Protein AF-A0A7S1M237-F1 (afdb_monomer_lite)

Radius of gyration: 26.9 Å; chains: 1; bounding box: 66×51×75 Å

pLDDT: mean 72.78, std 20.71, range [28.62, 96.69]

Sequence (233 aa):
VIVLMCGACLLLNYSASELAVRPLERMLTSIKRSAKAIFSSVAALEPEGDEEDFGEDMDGEVALLERVVRKIATLAELSSKKNPFDEAVMTDMKSEELGVLALTAVQTTRRVNQTDNVGADAGDETIRNEVTVTMQWQLEEIGLAYEVVNSWEFNILDLNDKKQEQISAWLLMNNPGSCAYTEHNVDIQKLRAFISLVSKGYLANPYHNFMHAVDVTHTVFRYMTLMQADKIM

Organism: Alexandrium catenella (NCBI:txid2925)

InterPro domains:
  IPR002073 3'5'-cyclic nucleotide phosphodiesterase, catalytic domain [PS51845] (127-233)
  IPR036971 3'5'-cyclic nucleotide phosphodiesterase, catalytic domain superfamily [G3DSA:1.10.1300.10] (127-233)
  IPR060089 Ras guanine nucleotide exchange factor W, alpha-helical domain [PF26726] (1-78)

Structure (mmCIF, N/CA/C/O backbone):
data_AF-A0A7S1M237-F1
#
_entry.id   AF-A0A7S1M237-F1
#
loop_
_atom_site.group_PDB
_atom_site.id
_atom_site.type_symbol
_atom_site.label_atom_id
_atom_site.label_alt_id
_atom_site.label_comp_id
_atom_site.label_asym_id
_atom_site.label_entity_id
_atom_site.label_seq_id
_atom_site.pdbx_PDB_ins_code
_atom_site.Cartn_x
_atom_site.Cartn_y
_atom_site.Cartn_z
_atom_site.occupancy
_atom_site.B_iso_or_equiv
_atom_site.auth_seq_id
_atom_site.auth_comp_id
_atom_site.auth_asym_id
_atom_site.auth_atom_id
_atom_site.pdbx_PDB_model_num
ATOM 1 N N . VAL A 1 1 ? -5.857 12.955 -13.246 1.00 68.19 1 VAL A N 1
ATOM 2 C CA . VAL A 1 1 ? -6.751 11.815 -12.918 1.00 68.19 1 VAL A CA 1
ATOM 3 C C . VAL A 1 1 ? -6.520 11.320 -11.498 1.00 68.19 1 VAL A C 1
ATOM 5 O O . VAL A 1 1 ? -7.473 11.333 -10.738 1.00 68.19 1 VAL A O 1
ATOM 8 N N . ILE A 1 2 ? -5.284 10.992 -11.102 1.00 73.62 2 ILE A N 1
ATOM 9 C CA . ILE A 1 2 ? -4.984 10.456 -9.758 1.00 73.62 2 ILE A CA 1
ATOM 10 C C . ILE A 1 2 ? -5.433 11.396 -8.627 1.00 73.62 2 ILE A C 1
ATOM 12 O O . ILE A 1 2 ? -6.160 10.955 -7.753 1.00 73.62 2 ILE A O 1
ATOM 16 N N . VAL A 1 3 ? -5.141 12.703 -8.696 1.00 76.56 3 VAL A N 1
ATOM 17 C CA . VAL A 1 3 ? -5.638 13.690 -7.705 1.00 76.56 3 VAL A CA 1
ATOM 18 C C . VAL A 1 3 ? -7.167 13.684 -7.587 1.00 76.56 3 VAL A C 1
ATOM 20 O O . VAL A 1 3 ? -7.707 13.767 -6.488 1.00 76.56 3 VAL A O 1
ATOM 23 N N . LEU A 1 4 ? -7.870 13.547 -8.715 1.00 80.31 4 LEU A N 1
ATOM 24 C CA . LEU A 1 4 ? -9.333 13.505 -8.753 1.00 80.31 4 LEU A CA 1
ATOM 25 C C . LEU A 1 4 ? -9.848 12.200 -8.124 1.00 80.31 4 LEU A C 1
ATOM 27 O O . LEU A 1 4 ? -10.789 12.237 -7.340 1.00 80.31 4 LEU A O 1
ATOM 31 N N . MET A 1 5 ? -9.190 11.065 -8.391 1.00 80.12 5 MET A N 1
ATOM 32 C CA . MET A 1 5 ? -9.523 9.783 -7.762 1.00 80.12 5 MET A CA 1
ATOM 33 C C . MET A 1 5 ? -9.223 9.779 -6.261 1.00 80.12 5 MET A C 1
ATOM 35 O O . MET A 1 5 ? -10.089 9.382 -5.493 1.00 80.12 5 MET A O 1
ATOM 39 N N . CYS A 1 6 ? -8.066 10.282 -5.819 1.00 75.88 6 CYS A N 1
ATOM 40 C CA . CYS A 1 6 ? -7.747 10.422 -4.397 1.00 75.88 6 CYS A CA 1
ATOM 41 C C . CYS A 1 6 ? -8.756 11.335 -3.690 1.00 75.88 6 CYS A C 1
ATOM 43 O O . CYS A 1 6 ? -9.283 10.967 -2.645 1.00 75.88 6 CYS A O 1
ATOM 45 N N . GLY A 1 7 ? -9.088 12.484 -4.287 1.00 80.62 7 GLY A N 1
ATOM 46 C CA . GLY A 1 7 ? -10.103 13.393 -3.753 1.00 80.62 7 GLY A CA 1
ATOM 47 C C . GLY A 1 7 ? -11.483 12.740 -3.656 1.00 80.62 7 GLY A C 1
ATOM 48 O O . GLY A 1 7 ? -12.137 12.835 -2.621 1.00 80.62 7 GLY A O 1
ATOM 49 N N . ALA A 1 8 ? -11.906 12.013 -4.693 1.00 84.12 8 ALA A N 1
ATOM 50 C CA . ALA A 1 8 ? -13.160 11.266 -4.675 1.00 84.12 8 ALA A CA 1
ATOM 51 C C . ALA A 1 8 ? -13.158 10.158 -3.608 1.00 84.12 8 ALA A C 1
ATOM 53 O O . ALA A 1 8 ? -14.136 10.026 -2.879 1.00 84.12 8 ALA A O 1
ATOM 54 N N . CYS A 1 9 ? -12.064 9.405 -3.460 1.00 82.44 9 CYS A N 1
ATOM 55 C CA . CYS A 1 9 ? -11.920 8.385 -2.421 1.00 82.44 9 CYS A CA 1
ATOM 56 C C . CYS A 1 9 ? -11.994 8.986 -1.015 1.00 82.44 9 CYS A C 1
ATOM 58 O O . CYS A 1 9 ? -12.682 8.434 -0.161 1.00 82.44 9 CYS A O 1
ATOM 60 N N . LEU A 1 10 ? -11.348 10.130 -0.775 1.00 81.81 10 LEU A N 1
ATOM 61 C CA . LEU A 1 10 ? -11.424 10.828 0.510 1.00 81.81 10 LEU A CA 1
ATOM 62 C C . LEU A 1 10 ? -12.844 11.321 0.798 1.00 81.81 10 LEU A C 1
ATOM 64 O O . LEU A 1 10 ? -13.344 11.116 1.901 1.00 81.81 10 LEU A O 1
ATOM 68 N N . LEU A 1 11 ? -13.524 11.901 -0.195 1.00 84.94 11 LEU A N 1
ATOM 69 C CA . LEU A 1 11 ? -14.913 12.345 -0.059 1.00 84.94 11 LEU A CA 1
ATOM 70 C C . LEU A 1 11 ? -15.870 11.177 0.187 1.00 84.94 11 LEU A C 1
ATOM 72 O O . LEU A 1 11 ? -16.767 11.294 1.020 1.00 84.94 11 LEU A O 1
ATOM 76 N N . LEU A 1 12 ? -15.680 10.049 -0.497 1.00 86.88 12 LEU A N 1
ATOM 77 C CA . LEU A 1 12 ? -16.470 8.837 -0.282 1.00 86.88 12 LEU A CA 1
ATOM 78 C C . LEU A 1 12 ? -16.208 8.239 1.099 1.00 86.88 12 LEU A C 1
ATOM 80 O O . LEU A 1 12 ? -17.160 7.879 1.783 1.00 86.88 12 LEU A O 1
ATOM 84 N N . ASN A 1 13 ? -14.948 8.174 1.532 1.00 84.31 13 ASN A N 1
ATOM 85 C CA . ASN A 1 13 ? -14.587 7.665 2.852 1.00 84.31 13 ASN A CA 1
ATOM 86 C C . ASN A 1 13 ? -15.153 8.553 3.969 1.00 84.31 13 ASN A C 1
ATOM 88 O O . ASN A 1 13 ? -15.726 8.054 4.938 1.00 84.31 13 ASN A O 1
ATOM 92 N N . TYR A 1 14 ? -15.066 9.874 3.797 1.00 86.19 14 TYR A N 1
ATOM 93 C CA . TYR A 1 14 ? -15.686 10.851 4.688 1.00 86.19 14 TYR A CA 1
ATOM 94 C C . TYR A 1 14 ? -17.209 10.680 4.727 1.00 86.19 14 TYR A C 1
ATOM 96 O O . TYR A 1 14 ? -17.792 10.546 5.801 1.00 86.19 14 TYR A O 1
ATOM 104 N N . SER A 1 15 ? -17.848 10.582 3.557 1.00 89.12 15 SER A N 1
ATOM 105 C CA . SER A 1 15 ? -19.297 10.392 3.443 1.00 89.12 15 SER A CA 1
ATOM 106 C C . SER A 1 15 ? -19.752 9.078 4.076 1.00 89.12 15 SER A C 1
ATOM 108 O O . SER A 1 15 ? -20.739 9.067 4.800 1.00 89.12 15 SER A O 1
ATOM 110 N N . ALA A 1 16 ? -19.036 7.973 3.861 1.00 86.38 16 ALA A N 1
ATOM 111 C CA . ALA A 1 16 ? -19.345 6.683 4.474 1.00 86.38 16 ALA A CA 1
ATOM 112 C C . ALA A 1 16 ? -19.185 6.731 6.002 1.00 86.38 16 ALA A C 1
ATOM 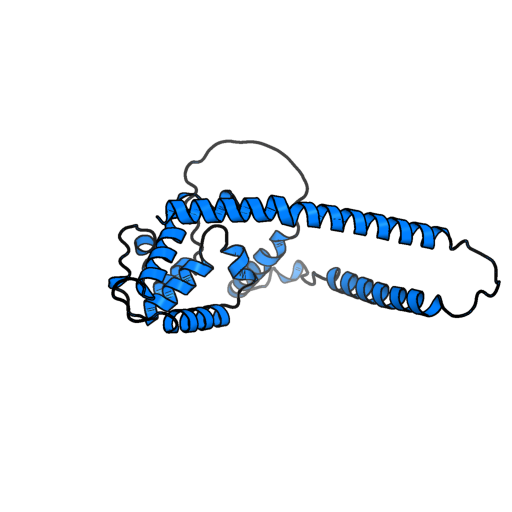114 O O . ALA A 1 16 ? -20.053 6.257 6.736 1.00 86.38 16 ALA A O 1
ATOM 115 N N . SER A 1 17 ? -18.115 7.359 6.489 1.00 85.56 17 SER A N 1
ATOM 116 C CA . SER A 1 17 ? -17.877 7.530 7.925 1.00 85.56 17 SER A CA 1
ATOM 117 C C . SER A 1 17 ? -18.965 8.387 8.581 1.00 85.56 17 SER A C 1
ATOM 119 O O . SER A 1 17 ? -19.483 8.051 9.647 1.00 85.56 17 SER A O 1
ATOM 121 N N . GLU A 1 18 ? -19.374 9.477 7.934 1.00 87.69 18 GLU A N 1
ATOM 122 C CA . GLU A 1 18 ? -20.367 10.391 8.492 1.00 87.69 18 GLU A CA 1
ATOM 123 C C . GLU A 1 18 ? -21.810 9.884 8.351 1.00 87.69 18 GLU A C 1
ATOM 125 O O . GLU A 1 18 ? -22.593 10.021 9.291 1.00 87.69 18 GLU A O 1
ATOM 130 N N . LEU A 1 19 ? -22.163 9.264 7.222 1.00 85.06 19 LEU A N 1
ATOM 131 C CA . LEU A 1 19 ? -23.527 8.796 6.950 1.00 85.06 19 LEU A CA 1
ATOM 132 C C . LEU A 1 19 ? -23.817 7.407 7.516 1.00 85.06 19 LEU A C 1
ATOM 134 O O . LEU A 1 19 ? -24.955 7.152 7.898 1.00 85.06 19 LEU A O 1
ATOM 138 N N . ALA A 1 20 ? -22.835 6.503 7.556 1.00 83.69 20 ALA A N 1
ATOM 139 C CA . ALA A 1 20 ? -23.060 5.128 8.002 1.00 83.69 20 ALA A CA 1
ATOM 140 C C . ALA A 1 20 ? -22.494 4.875 9.402 1.00 83.69 20 ALA A C 1
ATOM 142 O O . ALA A 1 20 ? -23.213 4.385 10.275 1.00 83.69 20 ALA A O 1
ATOM 143 N N . VAL A 1 21 ? -21.229 5.233 9.645 1.00 86.12 21 VAL A N 1
ATOM 144 C CA . VAL A 1 21 ? -20.541 4.850 10.890 1.00 86.12 21 VAL A CA 1
ATOM 145 C C . VAL A 1 21 ? -21.067 5.644 12.086 1.00 86.12 21 VAL A C 1
ATOM 147 O O . VAL A 1 21 ? -21.497 5.044 13.070 1.00 86.12 21 VAL A O 1
ATOM 150 N N . ARG A 1 22 ? -21.147 6.978 11.996 1.00 85.00 22 ARG A N 1
ATOM 151 C CA . ARG A 1 22 ? -21.636 7.813 13.112 1.00 85.00 22 ARG A CA 1
ATOM 152 C C . ARG A 1 22 ? -23.061 7.464 13.575 1.00 85.00 22 ARG A C 1
ATOM 154 O O . ARG A 1 22 ? -23.285 7.401 14.787 1.00 85.00 22 ARG A O 1
ATOM 161 N N . PRO A 1 23 ? -24.053 7.242 12.690 1.00 87.06 23 PRO A N 1
ATOM 162 C CA . PRO A 1 23 ? -25.383 6.824 13.132 1.00 87.06 23 PRO A CA 1
ATOM 163 C C . PRO A 1 23 ? -25.390 5.442 13.790 1.00 87.06 23 PRO A C 1
ATOM 165 O O . PRO A 1 23 ? -26.071 5.265 14.801 1.00 87.06 23 PRO A O 1
ATOM 168 N N . LEU A 1 24 ? -24.598 4.491 13.279 1.00 83.50 24 LEU A N 1
ATOM 169 C CA . LEU A 1 24 ? -24.447 3.170 13.893 1.00 83.50 24 LEU A CA 1
ATOM 170 C C . LEU A 1 24 ? -23.828 3.261 15.289 1.00 83.50 24 LEU A C 1
ATOM 172 O O . LEU A 1 24 ? -24.346 2.643 16.217 1.00 83.50 24 LEU A O 1
ATOM 176 N N . GLU A 1 25 ? -22.792 4.078 15.475 1.00 88.69 25 GLU A N 1
ATOM 177 C CA . GLU A 1 25 ? -22.185 4.330 16.788 1.00 88.69 25 GLU A CA 1
ATOM 178 C C . GLU A 1 25 ? -23.188 4.937 17.774 1.00 88.69 25 GLU A C 1
ATOM 180 O O . GLU A 1 25 ? -23.275 4.503 18.927 1.00 88.69 25 GLU A O 1
ATOM 185 N N . ARG A 1 26 ? -23.995 5.909 17.328 1.00 88.38 26 ARG A N 1
ATOM 186 C CA . ARG A 1 26 ? -25.054 6.513 18.153 1.00 88.38 26 ARG A CA 1
ATOM 187 C C . ARG A 1 26 ? -26.112 5.485 18.547 1.00 88.38 26 ARG A C 1
ATOM 189 O O . ARG A 1 26 ? -26.519 5.452 19.709 1.00 88.38 26 ARG A O 1
ATOM 196 N N . MET A 1 27 ? -26.524 4.626 17.616 1.00 88.38 27 MET A N 1
ATOM 197 C CA . MET A 1 27 ? -27.513 3.579 17.876 1.00 88.38 27 MET A CA 1
ATOM 198 C C . MET A 1 27 ? -26.968 2.519 18.841 1.00 88.38 27 MET A C 1
ATOM 200 O O . MET A 1 27 ? -27.623 2.203 19.831 1.00 88.38 27 MET A O 1
ATOM 204 N N . LEU A 1 28 ? -25.739 2.041 18.629 1.00 86.50 28 LEU A N 1
ATOM 205 C CA . LEU A 1 28 ? -25.048 1.117 19.535 1.00 86.50 28 LEU A CA 1
ATOM 206 C C . LEU A 1 28 ? -24.873 1.708 20.935 1.00 86.50 28 LEU A C 1
ATOM 208 O O . LEU A 1 28 ? -25.087 1.019 21.930 1.00 86.50 28 LEU A O 1
ATOM 212 N N . THR A 1 29 ? -24.541 2.995 21.028 1.00 91.38 29 THR A N 1
ATOM 213 C CA . THR A 1 29 ? -24.426 3.693 22.314 1.00 91.38 29 THR A CA 1
ATOM 214 C C . THR A 1 29 ? -25.779 3.779 23.024 1.00 91.38 29 THR A C 1
ATOM 216 O O . THR A 1 29 ? -25.848 3.565 24.235 1.00 91.38 29 THR A O 1
ATOM 219 N N . SER A 1 30 ? -26.864 4.037 22.287 1.00 88.06 30 SER A N 1
ATOM 220 C CA . SER A 1 30 ? -28.229 4.031 22.827 1.00 88.06 30 SER A CA 1
ATOM 221 C C . SER A 1 30 ? -28.627 2.644 23.336 1.00 88.06 30 SER A C 1
ATOM 223 O O . SER A 1 30 ? -29.053 2.524 24.483 1.00 88.06 30 SER A O 1
ATOM 225 N N . ILE A 1 31 ? -28.377 1.589 22.554 1.00 89.56 31 ILE A N 1
ATOM 226 C CA . ILE A 1 31 ? -28.632 0.197 22.954 1.00 89.56 31 ILE A CA 1
ATOM 227 C C . ILE A 1 31 ? -27.825 -0.160 24.206 1.00 89.56 31 ILE A C 1
ATOM 229 O O . ILE A 1 31 ? -28.384 -0.697 25.158 1.00 89.56 31 ILE A O 1
ATOM 233 N N . LYS A 1 32 ? -26.535 0.199 24.263 1.00 85.00 32 LYS A N 1
ATOM 234 C CA . LYS A 1 32 ? -25.684 -0.026 25.442 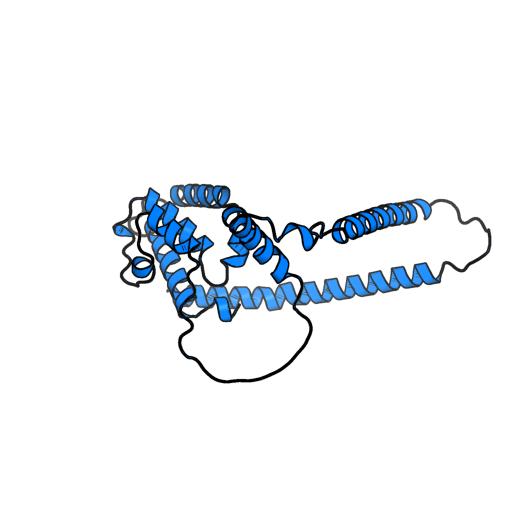1.00 85.00 32 LYS A CA 1
ATOM 235 C C . LYS A 1 32 ? -26.227 0.689 26.682 1.00 85.00 32 LYS A C 1
ATOM 237 O O . LYS A 1 32 ? -26.142 0.150 27.784 1.00 85.00 32 LYS A O 1
ATOM 242 N N . ARG A 1 33 ? -26.796 1.888 26.520 1.00 88.19 33 ARG A N 1
ATOM 243 C CA . ARG A 1 33 ? -27.416 2.651 27.612 1.00 88.19 33 ARG A CA 1
ATOM 244 C C . ARG A 1 33 ? -28.711 2.001 28.096 1.00 88.19 33 ARG A C 1
ATOM 246 O O . ARG A 1 33 ? -28.877 1.862 29.303 1.00 88.19 33 ARG A O 1
ATOM 253 N N . SER A 1 34 ? -29.574 1.566 27.179 1.00 84.19 34 SER A N 1
ATOM 254 C CA . SER A 1 34 ? -30.808 0.845 27.506 1.00 84.19 34 SER A CA 1
ATOM 255 C C . SER A 1 34 ? -30.513 -0.490 28.183 1.00 84.19 34 SER A C 1
ATOM 257 O O . SER A 1 34 ? -31.086 -0.774 29.226 1.00 84.19 34 SER A O 1
ATOM 259 N N . ALA A 1 35 ? -29.548 -1.259 27.672 1.00 81.12 35 ALA A N 1
ATOM 260 C CA . ALA A 1 35 ? -29.094 -2.495 28.304 1.00 81.12 35 ALA A CA 1
ATOM 261 C C . ALA A 1 35 ? -28.571 -2.231 29.724 1.00 81.12 35 ALA A C 1
ATOM 263 O O . ALA A 1 35 ? -28.985 -2.903 30.661 1.00 81.12 35 ALA A O 1
ATOM 264 N N . LYS A 1 36 ? -27.731 -1.202 29.919 1.00 84.50 36 LYS A N 1
ATOM 265 C CA . LYS A 1 36 ? -27.235 -0.825 31.254 1.00 84.50 36 LYS A CA 1
ATOM 266 C C . LYS A 1 36 ? -28.365 -0.435 32.213 1.00 84.50 36 LYS A C 1
ATOM 268 O O . LYS A 1 36 ? -28.278 -0.770 33.388 1.00 84.50 36 LYS A O 1
ATOM 273 N N . ALA A 1 37 ? -29.398 0.254 31.731 1.00 81.19 37 ALA A N 1
ATOM 274 C CA . ALA A 1 37 ? -30.562 0.615 32.538 1.00 81.19 37 ALA A CA 1
ATOM 275 C C . ALA A 1 37 ? -31.407 -0.612 32.913 1.00 81.19 37 ALA A C 1
ATOM 277 O O . ALA A 1 37 ? -31.816 -0.726 34.062 1.00 81.19 37 ALA A O 1
ATOM 278 N N . ILE A 1 38 ? -31.603 -1.556 31.984 1.00 82.44 38 ILE A N 1
ATOM 279 C CA . ILE A 1 38 ? -32.289 -2.825 32.261 1.00 82.44 38 ILE A CA 1
ATOM 280 C C . ILE A 1 38 ? -31.505 -3.615 33.311 1.00 82.44 38 ILE A C 1
ATOM 282 O O . ILE A 1 38 ? -32.065 -3.955 34.348 1.00 82.44 38 ILE A O 1
ATOM 286 N N . PHE A 1 39 ? -30.196 -3.807 33.117 1.00 81.12 39 PHE A N 1
ATOM 287 C CA . PHE A 1 39 ? -29.351 -4.500 34.093 1.00 81.12 39 PHE A CA 1
ATOM 288 C C . PHE A 1 39 ? -29.329 -3.805 35.459 1.00 81.12 39 PHE A C 1
ATOM 290 O O . PHE A 1 39 ? -29.356 -4.490 36.474 1.00 81.12 39 PHE A O 1
ATOM 297 N N . SER A 1 40 ? -29.330 -2.466 35.518 1.00 78.75 40 SER A N 1
ATOM 298 C CA . SER A 1 40 ? -29.412 -1.769 36.808 1.00 78.75 40 SER A CA 1
ATOM 299 C C . SER A 1 40 ? -30.796 -1.871 37.446 1.00 78.75 40 SER A C 1
ATOM 301 O O . SER A 1 40 ? -30.887 -1.865 38.666 1.00 78.75 40 SER A O 1
ATOM 303 N N . SER A 1 41 ? -31.869 -1.936 36.652 1.00 77.19 41 SER A N 1
ATOM 304 C CA . SER A 1 41 ? -33.231 -2.109 37.167 1.00 77.19 41 SER A CA 1
ATOM 305 C C . SER A 1 41 ? -33.476 -3.524 37.687 1.00 77.19 41 SER A C 1
ATOM 307 O O . SER A 1 41 ? -34.085 -3.668 38.737 1.00 77.19 41 SER A O 1
ATOM 309 N N . VAL A 1 42 ? -32.934 -4.545 37.015 1.00 73.44 42 VAL A N 1
ATOM 310 C CA . VAL A 1 42 ? -32.974 -5.942 37.471 1.00 73.44 42 VAL A CA 1
ATOM 311 C C . VAL A 1 42 ? -32.139 -6.107 38.741 1.00 73.44 42 VAL A C 1
ATOM 313 O O . VAL A 1 42 ? -32.632 -6.660 39.711 1.00 73.44 42 VAL A O 1
ATOM 316 N N . ALA A 1 43 ? -30.939 -5.520 38.800 1.00 71.38 43 ALA A N 1
ATOM 317 C CA . ALA A 1 43 ? -30.116 -5.535 40.014 1.00 71.38 43 ALA A CA 1
ATOM 318 C C . ALA A 1 43 ? -30.742 -4.771 41.200 1.00 71.38 43 ALA A C 1
ATOM 320 O O . ALA A 1 43 ? -30.430 -5.059 42.346 1.00 71.38 43 ALA A O 1
ATOM 321 N N . ALA A 1 44 ? -31.607 -3.783 40.943 1.00 67.88 44 ALA A N 1
ATOM 322 C CA . ALA A 1 44 ? -32.351 -3.071 41.988 1.00 67.88 44 ALA A CA 1
ATOM 323 C C . ALA A 1 44 ? -33.648 -3.790 42.410 1.00 67.88 44 ALA A C 1
ATOM 325 O O . ALA A 1 44 ? -34.230 -3.440 43.434 1.00 67.88 44 ALA A O 1
ATOM 326 N N . LEU A 1 45 ? -34.107 -4.759 41.610 1.00 62.59 45 LEU A N 1
ATOM 327 C CA . LEU A 1 45 ? -35.261 -5.621 41.877 1.00 62.59 45 LEU A CA 1
ATOM 328 C C . LEU A 1 45 ? -34.879 -6.919 42.600 1.00 62.59 45 LEU A C 1
ATOM 330 O O . LEU A 1 45 ? -35.769 -7.716 42.878 1.00 62.59 45 LEU A O 1
ATOM 334 N N . GLU A 1 46 ? -33.604 -7.111 42.941 1.00 55.34 46 GLU A N 1
ATOM 335 C CA . GLU A 1 46 ? -33.162 -8.082 43.945 1.00 55.34 46 GLU A CA 1
ATOM 336 C C . GLU A 1 46 ? -33.064 -7.379 45.316 1.00 55.34 46 GLU A C 1
ATOM 338 O O . GLU A 1 46 ? -31.996 -6.878 45.678 1.00 55.34 46 GLU A O 1
ATOM 343 N N . PRO A 1 47 ? -34.158 -7.257 46.093 1.00 52.66 47 PRO A N 1
ATOM 344 C CA . PRO A 1 47 ? -34.056 -6.900 47.494 1.00 52.66 47 PRO A CA 1
ATOM 345 C C . PRO A 1 47 ? -33.570 -8.109 48.303 1.00 52.66 47 PRO A C 1
ATOM 347 O O . PRO A 1 47 ? -33.946 -9.254 48.056 1.00 52.66 47 PRO A O 1
ATOM 350 N N . GLU A 1 48 ? -32.749 -7.830 49.310 1.00 49.94 48 GLU A N 1
ATOM 351 C CA . GLU A 1 48 ? -32.465 -8.755 50.401 1.00 49.94 48 GLU A CA 1
ATOM 352 C C . GLU A 1 48 ? -33.784 -9.194 51.075 1.00 49.94 48 GLU A C 1
ATOM 354 O O . GLU A 1 48 ? -34.463 -8.371 51.687 1.00 49.94 48 GLU A O 1
ATOM 359 N N . GLY A 1 49 ? -34.108 -10.491 50.980 1.00 44.44 49 GLY A N 1
ATOM 360 C CA . GLY A 1 49 ? -35.063 -11.203 51.843 1.00 44.44 49 GLY A CA 1
ATOM 361 C C . GLY A 1 49 ? -36.510 -11.301 51.342 1.00 44.44 49 GLY A C 1
ATOM 362 O O . GLY A 1 49 ? -37.301 -10.392 51.556 1.00 44.44 49 GLY A O 1
ATOM 363 N N . ASP A 1 50 ? -36.875 -12.420 50.711 1.00 35.12 50 ASP A N 1
ATOM 364 C CA . ASP A 1 50 ? -37.685 -13.481 51.340 1.00 35.12 50 ASP A CA 1
ATOM 365 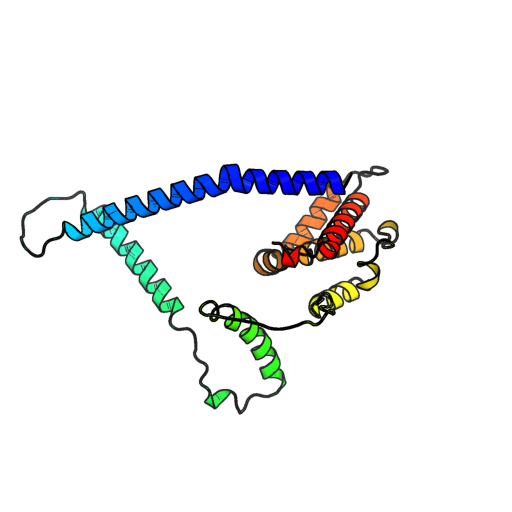C C . ASP A 1 50 ? -37.944 -14.627 50.342 1.00 35.12 50 ASP A C 1
ATOM 367 O O . ASP A 1 50 ? -38.136 -14.423 49.143 1.00 35.12 50 ASP A O 1
ATOM 371 N N . GLU A 1 51 ? -37.879 -15.853 50.858 1.00 45.47 51 GLU A N 1
ATOM 372 C CA . GLU A 1 51 ? -38.109 -17.114 50.153 1.00 45.47 51 GLU A CA 1
ATOM 373 C C . GLU A 1 51 ? -39.568 -17.234 49.673 1.00 45.47 51 GLU A C 1
ATOM 375 O O . GLU A 1 51 ? -40.402 -17.730 50.418 1.00 45.47 51 GLU A O 1
ATOM 380 N N . GLU A 1 52 ? -39.889 -16.874 48.426 1.00 35.56 52 GLU A N 1
ATOM 381 C CA . GLU A 1 52 ? -41.062 -17.438 47.734 1.00 35.56 52 GLU A CA 1
ATOM 382 C C . GLU A 1 52 ? -40.760 -17.737 46.255 1.00 35.56 52 GLU A C 1
ATOM 384 O O . GLU A 1 52 ? -40.726 -16.865 45.390 1.00 35.56 52 GLU A O 1
ATOM 389 N N . ASP A 1 53 ? -40.504 -19.027 46.026 1.00 42.62 53 ASP A N 1
ATOM 390 C CA . ASP A 1 53 ? -40.843 -19.852 44.861 1.00 42.62 53 ASP A CA 1
ATOM 391 C C . ASP A 1 53 ? -41.462 -19.122 43.646 1.00 42.62 53 ASP A C 1
ATOM 393 O O . ASP A 1 53 ? -42.681 -19.037 43.487 1.00 42.62 53 ASP A O 1
ATOM 397 N N . PHE A 1 54 ? -40.601 -18.655 42.735 1.00 33.69 54 PHE A N 1
ATOM 398 C CA . PHE A 1 54 ? -40.952 -18.407 41.334 1.00 33.69 54 PHE A CA 1
ATOM 399 C C . PHE A 1 54 ? -40.083 -19.294 40.437 1.00 33.69 54 PHE A C 1
ATOM 401 O O . PHE A 1 54 ? -38.954 -18.956 40.084 1.00 33.69 54 PHE A O 1
ATOM 408 N N . GLY A 1 55 ? -40.635 -20.463 40.107 1.00 36.84 55 GLY A N 1
ATOM 409 C CA . GLY A 1 55 ? -39.984 -21.532 39.360 1.00 36.84 55 GLY A CA 1
ATOM 410 C C . GLY A 1 55 ? -39.601 -21.220 37.903 1.00 36.84 55 GLY A C 1
ATOM 411 O O . GLY A 1 55 ? -40.394 -20.728 37.101 1.00 36.84 55 GLY A O 1
ATOM 412 N N . GLU A 1 56 ? -38.368 -21.629 37.598 1.00 45.28 56 GLU A N 1
ATOM 413 C CA . GLU A 1 56 ? -37.949 -22.523 36.499 1.00 45.28 56 GLU A CA 1
ATOM 414 C C . GLU A 1 56 ? -37.613 -22.008 35.085 1.00 45.28 56 GLU A C 1
ATOM 416 O O . GLU A 1 56 ? -37.036 -22.793 34.336 1.00 45.28 56 GLU A O 1
ATOM 421 N N . ASP A 1 57 ? -37.776 -20.728 34.723 1.00 47.12 57 ASP A N 1
ATOM 422 C CA . ASP A 1 57 ? -37.268 -20.224 33.413 1.00 47.12 57 ASP A CA 1
ATOM 423 C C . ASP A 1 57 ? -36.219 -19.089 33.496 1.00 47.12 57 ASP A C 1
ATOM 425 O O . ASP A 1 57 ? -35.511 -18.823 32.523 1.00 47.12 57 ASP A O 1
ATOM 429 N N . MET A 1 58 ? -36.039 -18.445 34.657 1.00 49.12 58 MET A N 1
ATOM 430 C CA . MET A 1 58 ? -35.056 -17.354 34.844 1.00 49.12 58 MET A CA 1
ATOM 431 C C . MET A 1 58 ? -33.648 -17.845 35.216 1.00 49.12 58 MET A C 1
ATOM 433 O O . MET A 1 58 ? -32.656 -17.172 34.923 1.00 49.12 58 MET A O 1
ATOM 437 N N . ASP A 1 59 ? -33.529 -19.049 35.780 1.00 50.66 59 ASP A N 1
ATOM 438 C CA . ASP A 1 59 ? -32.243 -19.600 36.229 1.00 50.66 59 ASP A CA 1
ATOM 439 C C . ASP A 1 59 ? -31.282 -19.889 35.067 1.00 50.66 59 ASP A C 1
ATOM 441 O O . ASP A 1 59 ? -30.061 -19.849 35.230 1.00 50.66 59 ASP A O 1
ATOM 445 N N . GLY A 1 60 ? -31.810 -20.122 33.860 1.00 54.38 60 GLY A N 1
ATOM 446 C CA . GLY A 1 60 ? -31.004 -20.368 32.664 1.00 54.38 60 GLY A CA 1
ATOM 447 C C . GLY A 1 60 ? -30.243 -19.132 32.180 1.00 54.38 60 GLY A C 1
ATOM 448 O O . GLY A 1 60 ? -29.061 -19.231 31.840 1.00 54.38 60 GLY A O 1
ATOM 449 N N . GLU A 1 61 ? -30.892 -17.965 32.164 1.00 57.59 61 GLU A N 1
ATOM 450 C CA . GLU A 1 61 ? -30.294 -16.709 31.691 1.00 57.59 61 GLU A CA 1
ATOM 451 C C . GLU A 1 61 ? -29.385 -16.083 32.758 1.00 57.59 61 GLU A C 1
ATOM 453 O O . GLU A 1 61 ? -28.283 -15.625 32.439 1.00 57.59 61 GLU A O 1
ATOM 458 N N . VAL A 1 62 ? -29.771 -16.176 34.035 1.00 64.56 62 VAL A N 1
ATOM 459 C CA . VAL A 1 62 ? -28.947 -15.731 35.170 1.00 64.56 62 VAL A CA 1
ATOM 460 C C . VAL A 1 62 ? -27.676 -16.581 35.296 1.00 64.56 62 VAL A C 1
ATOM 462 O O . VAL A 1 62 ? -26.578 -16.028 35.405 1.00 64.56 62 VAL A O 1
ATOM 465 N N . ALA A 1 63 ? -27.760 -17.908 35.139 1.00 62.62 63 ALA A N 1
ATOM 466 C CA . ALA A 1 63 ? -26.575 -18.773 35.108 1.00 62.62 63 ALA A CA 1
ATOM 467 C C . ALA A 1 63 ? -25.663 -18.496 33.896 1.00 62.62 63 ALA A C 1
ATOM 469 O O . ALA A 1 63 ? -24.436 -18.673 33.958 1.00 62.62 63 ALA A O 1
ATOM 470 N N . LEU A 1 64 ? -26.238 -18.053 32.773 1.00 60.22 64 LEU A N 1
ATOM 471 C CA . LEU A 1 64 ? -25.471 -17.666 31.591 1.00 60.22 64 LEU A CA 1
ATOM 472 C C . LEU A 1 64 ? -24.717 -16.352 31.830 1.00 60.22 64 LEU A C 1
ATOM 474 O O . LEU A 1 64 ? -23.530 -16.255 31.499 1.00 60.22 64 LEU A O 1
ATOM 478 N N . LEU A 1 65 ? -25.371 -15.378 32.466 1.00 60.19 65 LEU A N 1
ATOM 479 C CA . LEU A 1 65 ? -24.769 -14.112 32.881 1.00 60.19 65 LEU A CA 1
ATOM 480 C C . LEU A 1 65 ? -23.643 -14.337 33.895 1.00 60.19 65 LEU A C 1
ATOM 482 O O . LEU A 1 65 ? -22.554 -13.785 33.731 1.00 60.19 65 LEU A O 1
ATOM 486 N N . GLU A 1 66 ? -23.831 -15.231 34.863 1.00 73.88 66 GLU A N 1
ATOM 487 C CA . GLU A 1 66 ? -22.804 -15.567 35.850 1.00 73.88 66 GLU A CA 1
ATOM 488 C C . GLU A 1 66 ? -21.545 -16.176 35.195 1.00 73.88 66 GLU A C 1
ATOM 490 O O . GLU A 1 66 ? -20.406 -15.811 35.518 1.00 73.88 66 GLU A O 1
ATOM 495 N N . ARG A 1 67 ? -21.722 -17.049 34.192 1.00 65.69 67 ARG A N 1
ATOM 496 C CA . ARG A 1 67 ? -20.607 -17.610 33.405 1.00 65.69 67 ARG A CA 1
ATOM 497 C C . ARG A 1 67 ? -19.860 -16.556 32.596 1.00 65.69 67 ARG A C 1
ATOM 499 O O . ARG A 1 67 ? -18.637 -16.653 32.461 1.00 65.69 67 ARG A O 1
ATOM 506 N N . VAL A 1 68 ? -20.565 -15.575 32.040 1.00 64.44 68 VAL A N 1
ATOM 507 C CA . VAL A 1 68 ? -19.945 -14.483 31.275 1.00 64.44 68 VAL A CA 1
ATOM 508 C C . VAL A 1 68 ? -19.172 -13.545 32.207 1.00 64.44 68 VAL A C 1
ATOM 510 O O . VAL A 1 68 ? -18.035 -13.185 31.896 1.00 64.44 68 VAL A O 1
ATOM 513 N N . VAL A 1 69 ? -19.713 -13.229 33.385 1.00 68.44 69 VAL A N 1
ATOM 514 C CA . VAL A 1 69 ? -19.061 -12.368 34.385 1.00 68.44 69 VAL A CA 1
ATOM 515 C C . VAL A 1 69 ? -17.785 -13.005 34.935 1.00 68.44 69 VAL A C 1
ATOM 517 O O . VAL A 1 69 ? -16.750 -12.336 34.982 1.00 68.44 69 VAL A O 1
ATOM 520 N N . ARG A 1 70 ? -17.789 -14.311 35.246 1.00 67.00 70 ARG A N 1
ATOM 521 C CA . ARG A 1 70 ? -16.559 -15.018 35.656 1.00 67.00 70 ARG A CA 1
ATOM 522 C C . ARG A 1 70 ? -15.473 -14.945 34.587 1.00 67.00 70 ARG A C 1
ATOM 524 O O . ARG A 1 70 ? -14.314 -14.710 34.918 1.00 67.00 70 ARG A O 1
ATOM 531 N N . LYS A 1 71 ? -15.832 -15.081 33.305 1.00 70.38 71 LYS A N 1
ATOM 532 C CA . LYS A 1 71 ? -14.861 -14.973 32.203 1.00 70.38 71 LYS A CA 1
ATOM 533 C C . LYS A 1 71 ? -14.260 -13.569 32.093 1.00 70.38 71 LYS A C 1
ATOM 535 O O . LYS A 1 71 ? -13.056 -13.441 31.873 1.00 70.38 71 LYS A O 1
ATOM 540 N N . ILE A 1 72 ? -15.060 -12.524 32.301 1.00 61.28 72 ILE A N 1
ATOM 541 C CA . ILE A 1 72 ? -14.576 -11.136 32.293 1.00 61.28 72 ILE A CA 1
ATOM 542 C C . ILE A 1 72 ? -13.661 -10.866 33.496 1.00 61.28 72 ILE A C 1
ATOM 544 O O . ILE A 1 72 ? -12.597 -10.277 33.316 1.00 61.28 72 ILE A O 1
ATOM 548 N N . ALA A 1 73 ? -14.009 -11.351 34.690 1.00 64.06 73 ALA A N 1
ATOM 549 C CA . ALA A 1 73 ? -13.168 -11.220 35.881 1.00 64.06 73 ALA A CA 1
ATOM 550 C C . ALA A 1 73 ? -11.808 -11.917 35.704 1.00 64.06 73 ALA A C 1
ATOM 552 O O . ALA A 1 73 ? -10.771 -11.325 36.000 1.00 64.06 73 ALA A O 1
ATOM 553 N N . THR A 1 74 ? -11.787 -13.121 35.117 1.00 67.31 74 THR A N 1
ATOM 554 C CA . THR A 1 74 ? -10.525 -13.817 34.813 1.00 67.31 74 THR A CA 1
ATOM 555 C C . THR A 1 74 ? -9.674 -13.080 33.776 1.00 67.31 74 THR A C 1
ATOM 557 O O . THR A 1 74 ? -8.453 -13.044 33.904 1.00 67.31 74 THR A O 1
ATOM 560 N N . LEU A 1 75 ? -10.293 -12.439 32.776 1.00 56.47 75 LEU A N 1
ATOM 561 C CA . LEU A 1 75 ? -9.579 -11.612 31.797 1.00 56.47 75 LEU A CA 1
ATOM 562 C C . LEU A 1 75 ? -9.025 -10.327 32.425 1.00 56.47 75 LEU A C 1
ATOM 564 O O . LEU A 1 75 ? -7.924 -9.903 32.076 1.00 56.47 75 LEU A O 1
ATOM 568 N N . ALA A 1 76 ? -9.753 -9.728 33.369 1.00 56.44 76 ALA A N 1
ATOM 569 C CA . ALA A 1 76 ? -9.305 -8.551 34.104 1.00 56.44 76 ALA A CA 1
ATOM 570 C C . ALA A 1 76 ? -8.129 -8.871 35.043 1.00 56.44 76 ALA A C 1
ATOM 572 O O . ALA A 1 76 ? -7.165 -8.111 35.085 1.00 56.44 76 ALA A O 1
ATOM 573 N N . GLU A 1 77 ? -8.156 -10.015 35.732 1.00 66.31 77 GLU A N 1
ATOM 574 C CA . GLU A 1 77 ? -7.055 -10.450 36.602 1.00 66.31 77 GLU A CA 1
ATOM 575 C C . GLU A 1 77 ? -5.798 -10.841 35.802 1.00 66.31 77 GLU A C 1
ATOM 577 O O . GLU A 1 77 ? -4.674 -10.506 36.180 1.00 66.31 77 GLU A O 1
ATOM 582 N N . LEU A 1 78 ? -5.974 -11.477 34.638 1.00 55.38 78 LEU A N 1
ATOM 583 C CA . LEU A 1 78 ? -4.879 -11.721 33.691 1.00 55.38 78 LEU A CA 1
ATOM 584 C C . LEU A 1 78 ? -4.303 -10.416 33.124 1.00 55.38 78 LEU A C 1
ATOM 586 O O . LEU A 1 78 ? -3.111 -10.347 32.829 1.00 55.38 78 LEU A O 1
ATOM 590 N N . SER A 1 79 ? -5.125 -9.372 32.998 1.00 54.72 79 SER A N 1
ATOM 591 C CA . SER A 1 79 ? -4.683 -8.051 32.550 1.00 54.72 79 SER A CA 1
ATOM 592 C C . SER A 1 79 ? -4.000 -7.229 33.650 1.00 54.72 79 SER A C 1
ATOM 594 O O . SER A 1 79 ? -3.231 -6.331 33.308 1.00 54.72 79 SER A O 1
ATOM 596 N N . SER A 1 80 ? -4.258 -7.492 34.937 1.00 56.59 80 SER A N 1
ATOM 597 C CA . SER A 1 80 ? -3.704 -6.711 36.057 1.00 56.59 80 SER A CA 1
ATOM 598 C C . SER A 1 80 ? -2.364 -7.236 36.582 1.00 56.59 80 SER A C 1
ATOM 600 O O . SER A 1 80 ? -1.611 -6.481 37.190 1.00 56.59 80 SER A O 1
ATOM 602 N N . LYS A 1 81 ? -1.997 -8.492 36.296 1.00 50.28 81 LYS A N 1
ATOM 603 C CA . LYS A 1 81 ? -0.726 -9.108 36.735 1.00 50.28 81 LYS A CA 1
ATOM 604 C C . LYS A 1 81 ? 0.504 -8.780 35.867 1.00 50.28 81 LYS A C 1
ATOM 606 O O . LYS A 1 81 ? 1.475 -9.535 35.871 1.00 50.28 81 LYS A O 1
ATOM 611 N N . LYS A 1 82 ? 0.524 -7.661 35.134 1.00 45.31 82 LYS A N 1
ATOM 612 C CA . LYS A 1 82 ? 1.656 -7.307 34.256 1.00 45.31 82 LYS A CA 1
ATOM 613 C C . LYS A 1 82 ? 2.567 -6.235 34.872 1.00 45.31 82 LYS A C 1
ATOM 615 O O . LYS A 1 82 ? 2.386 -5.054 34.609 1.00 45.31 82 LYS A O 1
ATOM 620 N N . ASN A 1 83 ? 3.536 -6.683 35.679 1.00 44.12 83 ASN A N 1
ATOM 621 C CA . ASN A 1 83 ? 4.951 -6.267 35.611 1.00 44.12 83 ASN A CA 1
ATOM 622 C C . ASN A 1 83 ? 5.808 -7.051 36.631 1.00 44.12 83 ASN A C 1
ATOM 624 O O . ASN A 1 83 ? 5.836 -6.693 37.804 1.00 44.12 83 ASN A O 1
ATOM 628 N N . PRO A 1 84 ? 6.522 -8.110 36.202 1.00 46.59 84 PRO A N 1
ATOM 629 C CA . PRO A 1 84 ? 7.470 -8.849 37.030 1.00 46.59 84 PRO A CA 1
ATOM 630 C C . PRO A 1 84 ? 8.920 -8.414 36.747 1.00 46.59 84 PRO A C 1
ATOM 632 O O . PRO A 1 84 ? 9.777 -9.259 36.504 1.00 46.59 84 PRO A O 1
ATOM 635 N N . PHE A 1 85 ? 9.201 -7.109 36.730 1.00 46.56 85 PHE A N 1
ATOM 636 C CA . PHE A 1 85 ? 10.570 -6.610 36.578 1.00 46.56 85 PHE A CA 1
ATOM 637 C C . PHE A 1 85 ? 10.903 -5.700 37.752 1.00 46.56 85 PHE A C 1
ATOM 639 O O . PHE A 1 85 ? 10.517 -4.536 37.791 1.00 46.56 85 PHE A O 1
ATOM 646 N N . ASP A 1 86 ? 11.555 -6.311 38.736 1.00 46.09 86 ASP A N 1
ATOM 647 C CA . ASP A 1 86 ? 12.074 -5.675 39.938 1.00 46.09 86 ASP A CA 1
ATOM 648 C C . ASP A 1 86 ? 13.300 -4.818 39.574 1.00 46.09 86 ASP A C 1
ATOM 650 O O . ASP A 1 86 ? 14.183 -5.249 38.824 1.00 46.09 86 ASP A O 1
ATOM 654 N N . GLU A 1 87 ? 13.344 -3.592 40.090 1.00 49.50 87 GLU A N 1
ATOM 655 C CA . GLU A 1 87 ? 14.304 -2.531 39.733 1.00 49.50 87 GLU A CA 1
ATOM 656 C C . GLU A 1 87 ? 15.761 -2.916 40.066 1.00 49.50 87 GLU A C 1
ATOM 658 O O . GLU A 1 87 ? 16.710 -2.410 39.467 1.00 49.50 87 GLU A O 1
ATOM 663 N N . ALA A 1 88 ? 15.943 -3.901 40.951 1.00 50.25 88 ALA A N 1
ATOM 664 C CA . ALA A 1 88 ? 17.239 -4.446 41.346 1.00 50.25 88 ALA A CA 1
ATOM 665 C C . ALA A 1 88 ? 17.894 -5.383 40.306 1.00 50.25 88 ALA A C 1
ATOM 667 O O . ALA A 1 88 ? 19.072 -5.699 40.451 1.00 50.25 88 ALA A O 1
ATOM 668 N N . VAL A 1 89 ? 17.172 -5.828 39.267 1.00 51.69 89 VAL A N 1
ATOM 669 C CA . VAL A 1 89 ? 17.710 -6.734 38.225 1.00 51.69 89 VAL A CA 1
ATOM 670 C C . VAL A 1 89 ? 18.252 -5.963 37.010 1.00 51.69 89 VAL A C 1
ATOM 672 O O . VAL A 1 89 ? 19.081 -6.482 36.269 1.00 51.69 89 VAL A O 1
ATOM 675 N N . MET A 1 90 ? 17.855 -4.698 36.821 1.00 50.12 90 MET A N 1
ATOM 676 C CA . MET A 1 90 ? 18.273 -3.889 35.663 1.00 50.12 90 MET A CA 1
ATOM 677 C C . MET A 1 90 ? 19.701 -3.336 35.749 1.00 50.12 90 MET A C 1
ATOM 679 O O . MET A 1 90 ? 20.230 -2.857 34.748 1.00 50.12 90 MET A O 1
ATOM 683 N N . THR A 1 91 ? 20.348 -3.401 36.911 1.00 56.19 91 THR A N 1
ATOM 684 C CA . THR A 1 91 ? 21.700 -2.859 37.104 1.00 56.19 91 THR A CA 1
ATOM 685 C C . THR A 1 91 ? 22.822 -3.825 36.712 1.00 56.19 91 THR A C 1
ATOM 687 O O . THR A 1 91 ? 23.960 -3.379 36.598 1.00 56.19 91 THR A O 1
ATOM 690 N N . ASP A 1 92 ? 22.517 -5.104 36.447 1.00 49.19 92 ASP A N 1
ATOM 691 C CA . ASP A 1 92 ? 23.511 -6.141 36.096 1.00 49.19 92 ASP A CA 1
ATOM 692 C C . ASP A 1 92 ? 23.388 -6.666 34.645 1.00 49.19 92 ASP A C 1
ATOM 694 O O . ASP A 1 92 ? 24.098 -7.586 34.237 1.00 49.19 92 ASP A O 1
ATOM 698 N N . MET A 1 93 ? 22.500 -6.088 33.826 1.00 52.44 93 MET A N 1
ATOM 699 C CA . MET A 1 93 ? 22.272 -6.553 32.448 1.00 52.44 93 MET A CA 1
ATOM 700 C C . MET A 1 93 ? 23.272 -5.944 31.456 1.00 52.44 93 MET A C 1
ATOM 702 O O . MET A 1 93 ? 23.573 -4.748 31.481 1.00 52.44 93 MET A O 1
ATOM 706 N N . LYS A 1 94 ? 23.793 -6.771 30.542 1.00 57.06 94 LYS A N 1
ATOM 707 C CA . LYS A 1 94 ? 24.774 -6.349 29.525 1.00 57.06 94 LYS A CA 1
ATOM 708 C C . LYS A 1 94 ? 24.103 -5.553 28.399 1.00 57.06 94 LYS A C 1
ATOM 710 O O . LYS A 1 94 ? 22.911 -5.685 28.138 1.00 57.06 94 LYS A O 1
ATOM 715 N N . SER A 1 95 ? 24.891 -4.751 27.678 1.00 55.28 95 SER A N 1
ATOM 716 C CA . SER A 1 95 ? 24.425 -3.806 26.644 1.00 55.28 95 SER A CA 1
ATOM 717 C C . SER A 1 95 ? 23.590 -4.423 25.513 1.00 55.28 95 SER A C 1
ATOM 719 O O . SER A 1 95 ? 22.777 -3.732 24.906 1.00 55.28 95 SER A O 1
ATOM 721 N N . GLU A 1 96 ? 23.765 -5.712 25.229 1.00 54.47 96 GLU A N 1
ATOM 722 C CA . GLU A 1 96 ? 22.989 -6.438 24.212 1.00 54.47 96 GLU A CA 1
ATOM 723 C C . GLU A 1 96 ? 21.568 -6.779 24.698 1.00 54.47 96 GLU A C 1
ATOM 725 O O . GLU A 1 96 ? 20.621 -6.770 23.913 1.00 54.47 96 GLU A O 1
ATOM 730 N N . GLU A 1 97 ? 21.384 -6.983 26.004 1.00 50.91 97 GLU A N 1
ATOM 731 C CA . GLU A 1 97 ? 20.082 -7.270 26.618 1.00 50.91 97 GLU A CA 1
ATOM 732 C C . GLU A 1 97 ? 19.260 -5.983 26.815 1.00 50.91 97 GLU A C 1
ATOM 734 O O . GLU A 1 97 ? 18.039 -5.990 26.645 1.00 50.91 97 GLU A O 1
ATOM 739 N N . LEU A 1 98 ? 19.932 -4.844 27.037 1.00 53.12 98 LEU A N 1
ATOM 740 C CA . LEU A 1 98 ? 19.339 -3.497 27.011 1.00 53.12 98 LEU A CA 1
ATOM 741 C C . LEU A 1 98 ? 18.714 -3.146 25.648 1.00 53.12 98 LEU A C 1
ATOM 743 O O . LEU A 1 98 ? 17.687 -2.468 25.601 1.00 53.12 98 LEU A O 1
ATOM 747 N N . GLY A 1 99 ? 19.282 -3.639 24.541 1.00 54.72 99 GLY A N 1
ATOM 748 C CA . GLY A 1 99 ? 18.735 -3.438 23.193 1.00 54.72 99 GLY A CA 1
ATOM 749 C C . GLY A 1 99 ? 17.407 -4.169 22.967 1.00 54.72 99 GLY A C 1
ATOM 750 O O . GLY A 1 99 ? 16.478 -3.618 22.375 1.00 54.72 99 GLY A O 1
ATOM 751 N N . VAL A 1 100 ? 17.276 -5.381 23.512 1.00 55.06 100 VAL A N 1
ATOM 752 C CA . VAL A 1 100 ? 16.016 -6.146 23.491 1.00 55.06 100 VAL A CA 1
ATOM 753 C C . VAL A 1 100 ? 14.987 -5.526 24.445 1.00 55.06 100 VAL A C 1
ATOM 755 O O . VAL A 1 100 ? 13.791 -5.480 24.141 1.00 55.06 100 VAL A O 1
ATOM 758 N N . LEU A 1 101 ? 15.439 -4.961 25.569 1.00 46.84 101 LEU A N 1
ATOM 759 C CA . LEU A 1 101 ? 14.570 -4.260 26.512 1.00 46.84 101 LEU A CA 1
ATOM 760 C C . LEU A 1 101 ? 14.011 -2.952 25.929 1.00 46.84 101 LEU A C 1
ATOM 762 O O . LEU A 1 101 ? 12.830 -2.676 26.117 1.00 46.84 101 LEU A O 1
ATOM 766 N N . ALA A 1 102 ? 14.794 -2.192 25.155 1.00 52.72 102 ALA A N 1
ATOM 767 C CA . ALA A 1 102 ? 14.320 -0.999 24.445 1.00 52.72 102 ALA A CA 1
ATOM 768 C C . ALA A 1 102 ? 13.209 -1.331 23.429 1.00 52.72 102 ALA A C 1
ATOM 770 O O . ALA A 1 102 ? 12.201 -0.626 23.361 1.00 52.72 102 ALA A O 1
ATOM 771 N N . LEU A 1 103 ? 13.333 -2.459 22.717 1.00 49.69 103 LEU A N 1
ATOM 772 C CA . LEU A 1 103 ? 12.293 -2.974 21.814 1.00 49.69 103 LEU A CA 1
ATOM 773 C C . LEU A 1 103 ? 11.000 -3.352 22.557 1.00 49.69 103 LEU A C 1
ATOM 775 O O . LEU A 1 103 ? 9.906 -3.219 22.009 1.00 49.69 103 LEU A O 1
ATOM 779 N N . THR A 1 104 ? 11.110 -3.769 23.819 1.00 45.75 104 THR A N 1
ATOM 780 C CA . THR A 1 104 ? 9.956 -4.163 24.643 1.00 45.75 104 THR A CA 1
ATOM 781 C C . THR A 1 104 ? 9.347 -2.961 25.388 1.00 45.75 104 THR A C 1
ATOM 783 O O . THR A 1 104 ? 8.128 -2.865 25.549 1.00 45.75 104 THR A O 1
ATOM 786 N N . ALA A 1 105 ? 10.169 -1.987 25.790 1.00 44.50 105 ALA A N 1
ATOM 787 C CA . ALA A 1 105 ? 9.748 -0.767 26.475 1.00 44.50 105 ALA A CA 1
ATOM 788 C C . ALA A 1 105 ? 8.946 0.162 25.552 1.00 44.50 105 ALA A C 1
ATOM 790 O O . ALA A 1 105 ? 7.908 0.659 25.980 1.00 44.50 105 ALA A O 1
ATOM 791 N N . VAL A 1 106 ? 9.328 0.303 24.275 1.00 45.62 106 VAL A N 1
ATOM 792 C CA . VAL A 1 106 ? 8.580 1.098 23.273 1.00 45.62 106 VAL A CA 1
ATOM 793 C C . VAL A 1 106 ? 7.154 0.565 23.057 1.00 45.62 106 VAL A C 1
ATOM 795 O O . VAL A 1 106 ? 6.226 1.342 22.833 1.00 45.62 106 VAL A O 1
ATOM 798 N N . GLN A 1 107 ? 6.931 -0.744 23.221 1.00 43.09 107 GLN A N 1
ATOM 799 C CA . GLN A 1 107 ? 5.583 -1.325 23.188 1.00 43.09 107 GLN A CA 1
ATOM 800 C C . GLN A 1 107 ? 4.783 -1.104 24.485 1.00 43.09 107 GLN A C 1
ATOM 802 O O . GLN A 1 107 ? 3.557 -1.223 24.475 1.00 43.09 107 GLN A O 1
ATOM 807 N N . THR A 1 108 ? 5.443 -0.761 25.596 1.00 37.09 108 THR A N 1
ATOM 808 C CA . THR A 1 108 ? 4.810 -0.656 26.921 1.00 37.09 108 THR A CA 1
ATOM 809 C C . THR A 1 108 ? 4.523 0.800 27.322 1.00 37.09 108 THR A C 1
ATOM 811 O O . THR A 1 108 ? 3.469 1.073 27.898 1.00 37.09 108 THR A O 1
ATOM 814 N N . THR A 1 109 ? 5.366 1.772 26.946 1.00 40.62 109 THR A N 1
ATOM 815 C CA . THR A 1 109 ? 5.156 3.203 27.264 1.00 40.62 109 THR A CA 1
ATOM 816 C C . THR A 1 109 ? 4.023 3.866 26.484 1.00 40.62 109 THR A C 1
ATOM 818 O O . THR A 1 109 ? 3.467 4.854 26.961 1.00 40.62 109 THR A O 1
ATOM 821 N N . ARG A 1 110 ? 3.579 3.314 25.344 1.00 38.69 110 ARG A N 1
ATOM 822 C CA . ARG A 1 110 ? 2.449 3.893 24.588 1.00 38.69 110 ARG A CA 1
ATOM 823 C C . ARG A 1 110 ? 1.083 3.702 25.271 1.00 38.69 110 ARG A C 1
ATOM 825 O O . ARG A 1 110 ? 0.092 4.249 24.799 1.00 38.69 110 ARG A O 1
ATOM 832 N N . ARG A 1 111 ? 0.998 2.950 26.379 1.00 38.19 111 ARG A N 1
ATOM 833 C CA . ARG A 1 111 ? -0.281 2.643 27.049 1.00 38.19 111 ARG A CA 1
ATOM 834 C C . ARG A 1 111 ? -0.569 3.393 28.353 1.00 38.19 111 ARG A C 1
ATOM 836 O O . ARG A 1 111 ? -1.653 3.181 28.885 1.00 38.19 111 ARG A O 1
ATOM 843 N N . VAL A 1 112 ? 0.326 4.250 28.862 1.00 36.56 112 VAL A N 1
ATOM 844 C CA . VAL A 1 112 ? 0.143 4.854 30.205 1.00 36.56 112 VAL A CA 1
ATOM 845 C C . VAL A 1 112 ? -0.065 6.376 30.219 1.00 36.56 112 VAL A C 1
ATOM 847 O O . VAL A 1 112 ? -0.719 6.863 31.131 1.00 36.56 112 VAL A O 1
ATOM 850 N N . ASN A 1 113 ? 0.347 7.144 29.206 1.00 35.00 113 ASN A N 1
ATOM 851 C CA . ASN A 1 113 ? 0.301 8.614 29.307 1.00 35.00 113 ASN A CA 1
ATOM 852 C C . ASN A 1 113 ? -0.713 9.271 28.362 1.00 35.00 113 ASN A C 1
ATOM 854 O O . ASN A 1 113 ? -0.335 9.957 27.416 1.00 35.00 113 ASN A O 1
ATOM 858 N N . GLN A 1 114 ? -2.009 9.107 28.640 1.00 38.12 114 GLN A N 1
ATOM 859 C CA . GLN A 1 114 ? -3.014 10.034 28.107 1.00 38.12 114 GLN A CA 1
ATOM 860 C C . GLN A 1 114 ? -4.042 10.435 29.170 1.00 38.12 114 GLN A C 1
ATOM 862 O O . GLN A 1 114 ? -5.241 10.230 29.015 1.00 38.12 114 GLN A O 1
ATOM 867 N N . THR A 1 115 ? -3.545 11.046 30.243 1.00 37.91 115 THR A N 1
ATOM 868 C CA . THR A 1 115 ? -4.289 12.006 31.068 1.00 37.91 115 THR A CA 1
ATOM 869 C C . THR A 1 115 ? -3.332 13.118 31.507 1.00 37.91 115 THR A C 1
ATOM 871 O O . THR A 1 115 ? -2.243 12.827 31.991 1.00 37.91 115 THR A O 1
ATOM 874 N N . ASP A 1 116 ? -3.794 14.359 31.332 1.00 31.14 116 ASP A N 1
ATOM 875 C CA . ASP A 1 116 ? -3.340 15.625 31.935 1.00 31.14 116 ASP A CA 1
ATOM 876 C C . ASP A 1 116 ? -2.230 16.482 31.266 1.00 31.14 116 ASP A C 1
ATOM 878 O O . ASP A 1 116 ? -1.038 16.319 31.479 1.00 31.14 116 ASP A O 1
ATOM 882 N N . ASN A 1 117 ? -2.728 17.514 30.560 1.00 33.09 117 ASN A N 1
ATOM 883 C CA . ASN A 1 117 ? -2.486 18.960 30.751 1.00 33.09 117 ASN A CA 1
ATOM 884 C C . ASN A 1 117 ? -1.203 19.709 30.280 1.00 33.09 117 ASN A C 1
ATOM 886 O O . ASN A 1 117 ? -0.116 19.545 30.812 1.00 33.09 117 ASN A O 1
ATOM 890 N N . VAL A 1 118 ? -1.493 20.735 29.448 1.00 32.38 118 VAL A N 1
ATOM 891 C CA . VAL A 1 118 ? -0.977 22.133 29.403 1.00 32.38 118 VAL A CA 1
ATOM 892 C C . VAL A 1 118 ? 0.397 22.439 28.769 1.00 32.38 118 VAL A C 1
ATOM 894 O O . VAL A 1 118 ? 1.436 22.235 29.374 1.00 32.38 118 VAL A O 1
ATOM 897 N N . GLY A 1 119 ? 0.342 23.165 27.637 1.00 28.62 119 GLY A N 1
ATOM 898 C CA . GLY A 1 119 ? 0.926 24.516 27.520 1.00 28.62 119 GLY A CA 1
ATOM 899 C C . GLY A 1 119 ? 2.319 24.695 26.892 1.00 28.62 119 GLY A C 1
ATOM 900 O O . GLY A 1 119 ? 3.303 24.253 27.457 1.00 28.62 119 GLY A O 1
ATOM 901 N N . ALA A 1 120 ? 2.337 25.486 25.805 1.00 32.22 120 ALA A N 1
ATOM 902 C CA . ALA A 1 120 ? 3.387 26.409 25.331 1.00 32.22 120 ALA A CA 1
ATOM 903 C C . ALA A 1 120 ? 4.834 25.890 25.154 1.00 32.22 120 ALA A C 1
ATOM 905 O O . ALA A 1 120 ? 5.514 25.581 26.121 1.00 32.22 120 ALA A O 1
ATOM 906 N N . ASP A 1 121 ? 5.390 25.972 23.942 1.00 31.16 121 ASP A N 1
ATOM 907 C CA . ASP A 1 121 ? 6.145 27.140 23.447 1.00 31.16 121 ASP A CA 1
ATOM 908 C C . ASP A 1 121 ? 6.920 26.798 22.151 1.00 31.16 121 ASP A C 1
ATOM 910 O O . ASP A 1 121 ? 7.276 25.652 21.899 1.00 31.16 121 ASP A O 1
ATOM 914 N N . ALA A 1 122 ? 7.095 27.834 21.331 1.00 31.97 122 ALA A N 1
ATOM 915 C CA . ALA A 1 122 ? 8.047 28.088 20.249 1.00 31.97 122 ALA A CA 1
ATOM 916 C C . ALA A 1 122 ? 8.741 26.935 19.480 1.00 31.97 122 ALA A C 1
ATOM 918 O O . ALA A 1 122 ? 9.649 26.274 19.965 1.00 31.97 122 ALA A O 1
ATOM 919 N N . GLY A 1 123 ? 8.418 26.882 18.181 1.00 33.09 123 GLY A N 1
ATOM 920 C CA . GLY A 1 123 ? 9.381 27.038 17.082 1.00 33.09 123 GLY A CA 1
ATOM 921 C C . GLY A 1 123 ? 10.609 26.127 17.026 1.00 33.09 123 GLY A C 1
ATOM 922 O O . GLY A 1 123 ? 11.642 26.462 17.589 1.00 33.09 123 GLY A O 1
ATOM 923 N N . ASP A 1 124 ? 10.545 25.114 16.159 1.00 30.23 124 ASP A N 1
ATOM 924 C CA . ASP A 1 124 ? 11.679 24.777 15.293 1.00 30.23 124 ASP A CA 1
ATOM 925 C C . ASP A 1 124 ? 11.181 24.128 13.987 1.00 30.23 124 ASP A C 1
ATOM 927 O O . ASP A 1 124 ? 10.615 23.030 13.958 1.00 30.23 124 ASP A O 1
ATOM 931 N N . GLU A 1 125 ? 11.340 24.861 12.886 1.00 38.66 125 GLU A N 1
ATOM 932 C CA . GLU A 1 125 ? 11.132 24.382 11.525 1.00 38.66 125 GLU A CA 1
ATOM 933 C C . GLU A 1 125 ? 12.299 23.464 11.139 1.00 38.66 125 GLU A C 1
ATOM 935 O O . GLU A 1 125 ? 13.267 23.906 10.535 1.00 38.66 125 GLU A O 1
ATOM 940 N N . THR A 1 126 ? 12.235 22.175 11.480 1.00 36.41 126 THR A N 1
ATOM 941 C CA . THR A 1 126 ? 12.943 21.090 10.759 1.00 36.41 126 THR A CA 1
ATOM 942 C C . THR A 1 126 ? 12.539 19.710 11.285 1.00 36.41 126 THR A C 1
ATOM 944 O O . THR A 1 126 ? 13.363 18.867 11.630 1.00 36.41 126 THR A O 1
ATOM 947 N N . ILE A 1 127 ? 11.237 19.412 11.285 1.00 40.25 127 ILE A N 1
ATOM 948 C CA . ILE A 1 127 ? 10.774 18.030 11.475 1.00 40.25 127 ILE A CA 1
ATOM 949 C C . ILE A 1 127 ? 10.979 17.290 10.150 1.00 40.25 127 ILE A C 1
ATOM 951 O O . ILE A 1 127 ? 10.094 17.234 9.293 1.00 40.25 127 ILE A O 1
ATOM 955 N N . ARG A 1 128 ? 12.204 16.785 9.958 1.00 40.53 128 ARG A N 1
ATOM 956 C CA . ARG A 1 128 ? 12.527 15.764 8.958 1.00 40.53 128 ARG A CA 1
ATOM 957 C C . ARG A 1 128 ? 11.505 14.639 9.090 1.00 40.53 128 ARG A C 1
ATOM 959 O O . ARG A 1 128 ? 11.271 14.171 10.198 1.00 40.53 128 ARG A O 1
ATOM 966 N N . ASN A 1 129 ? 10.937 14.213 7.961 1.00 45.94 129 ASN A N 1
ATOM 967 C CA . ASN A 1 129 ? 10.246 12.933 7.824 1.00 45.94 129 ASN A CA 1
ATOM 968 C C . ASN A 1 129 ? 11.081 11.873 8.547 1.00 45.94 129 ASN A C 1
ATOM 970 O O . ASN A 1 129 ? 12.160 11.524 8.062 1.00 45.94 129 ASN A O 1
ATOM 974 N N . GLU A 1 130 ? 10.643 11.435 9.724 1.00 47.59 130 GLU A N 1
ATOM 975 C CA . GLU A 1 130 ? 11.371 10.456 10.519 1.00 47.59 130 GLU A CA 1
ATOM 976 C C . GLU A 1 130 ? 11.143 9.096 9.863 1.00 47.59 130 GLU A C 1
ATOM 978 O O . GLU A 1 130 ? 10.275 8.310 10.232 1.00 47.59 130 GLU A O 1
ATOM 983 N N . VAL A 1 131 ? 11.878 8.866 8.774 1.00 55.09 131 VAL A N 1
ATOM 984 C CA . VAL A 1 131 ? 11.993 7.552 8.164 1.00 55.09 131 VAL A CA 1
ATOM 985 C C . VAL A 1 131 ? 12.634 6.685 9.229 1.00 55.09 131 VAL A C 1
ATOM 987 O O . VAL A 1 131 ? 13.798 6.882 9.583 1.00 55.09 131 VAL A O 1
ATOM 990 N N . THR A 1 132 ? 11.856 5.767 9.794 1.00 60.97 132 THR A N 1
ATOM 991 C CA . THR A 1 132 ? 12.392 4.863 10.806 1.00 60.97 132 THR A CA 1
ATOM 992 C C . THR A 1 132 ? 13.519 4.050 10.175 1.00 60.97 132 THR A C 1
ATOM 994 O O . THR A 1 132 ? 13.460 3.683 8.998 1.00 60.97 132 THR A O 1
ATOM 997 N N . VAL A 1 133 ? 14.578 3.785 10.942 1.00 58.81 133 VAL A N 1
ATOM 998 C CA . VAL A 1 133 ? 15.767 3.065 10.454 1.00 58.81 133 VAL A CA 1
ATOM 999 C C . VAL A 1 133 ? 15.361 1.756 9.765 1.00 58.81 133 VAL A C 1
ATOM 1001 O O . VAL A 1 133 ? 15.869 1.422 8.703 1.00 58.81 133 VAL A O 1
ATOM 1004 N N . THR A 1 134 ? 14.347 1.065 10.280 1.00 64.06 134 THR A N 1
ATOM 1005 C CA . THR A 1 134 ? 13.808 -0.173 9.701 1.00 64.06 134 THR A CA 1
ATOM 1006 C C . THR A 1 134 ? 13.289 -0.018 8.264 1.00 64.06 134 THR A C 1
ATOM 1008 O O . THR A 1 134 ? 13.431 -0.948 7.471 1.00 64.06 134 THR A O 1
ATOM 1011 N N . MET A 1 135 ? 12.748 1.145 7.888 1.00 71.00 135 MET A N 1
ATOM 1012 C CA . MET A 1 135 ? 12.213 1.405 6.544 1.00 71.00 135 MET A CA 1
ATOM 1013 C C . MET A 1 135 ? 13.313 1.515 5.487 1.00 71.00 135 MET A C 1
ATOM 1015 O O . MET A 1 135 ? 13.129 1.032 4.368 1.00 71.00 135 MET A O 1
ATOM 1019 N N . GLN A 1 136 ? 14.447 2.132 5.834 1.00 73.56 136 GLN A N 1
ATOM 1020 C CA . GLN A 1 136 ? 15.588 2.294 4.924 1.00 73.56 136 GLN A CA 1
ATOM 1021 C C . GLN A 1 136 ? 16.259 0.952 4.632 1.00 73.56 136 GLN A C 1
ATOM 1023 O O . GLN A 1 136 ? 16.473 0.617 3.470 1.00 73.56 136 GLN A O 1
ATOM 1028 N N . TRP A 1 137 ? 16.479 0.134 5.663 1.00 78.62 137 TRP A N 1
ATOM 1029 C CA . TRP A 1 137 ? 17.107 -1.182 5.511 1.00 78.62 137 TRP A CA 1
ATOM 1030 C C . TRP A 1 137 ? 16.312 -2.120 4.590 1.00 78.62 137 TRP A C 1
ATOM 1032 O O . TRP A 1 137 ? 16.890 -2.850 3.789 1.00 78.62 137 TRP A O 1
ATOM 1042 N N . GLN A 1 138 ? 14.978 -2.077 4.651 1.00 82.44 138 GLN A N 1
ATOM 1043 C CA . GLN A 1 138 ? 14.128 -2.877 3.762 1.00 82.44 138 GLN A CA 1
ATOM 1044 C C . GLN A 1 138 ? 14.239 -2.458 2.289 1.00 82.44 138 GLN A C 1
ATOM 1046 O O . GLN A 1 138 ? 14.132 -3.306 1.405 1.00 82.44 138 GLN A O 1
ATOM 1051 N N . LEU A 1 139 ? 14.443 -1.167 2.007 1.00 86.38 139 LEU A N 1
ATOM 1052 C CA . LEU A 1 139 ? 14.674 -0.690 0.640 1.00 86.38 139 LEU A CA 1
ATOM 1053 C C . LEU A 1 139 ? 16.062 -1.075 0.133 1.00 86.38 139 LEU A C 1
ATOM 1055 O O . LEU A 1 139 ? 16.197 -1.483 -1.023 1.00 86.38 139 LEU A O 1
ATOM 1059 N N . GLU A 1 140 ? 17.070 -1.017 1.001 1.00 84.88 140 GLU A N 1
ATOM 1060 C CA . GLU A 1 140 ? 18.425 -1.463 0.676 1.00 84.88 140 GLU A CA 1
ATOM 1061 C C . GLU A 1 140 ? 18.462 -2.956 0.323 1.00 84.88 140 GLU A C 1
ATOM 1063 O O . GLU A 1 140 ? 19.135 -3.336 -0.634 1.00 84.88 140 GLU A O 1
ATOM 1068 N N . GLU A 1 141 ? 17.662 -3.797 0.990 1.00 84.25 141 GLU A N 1
ATOM 1069 C CA . GLU A 1 141 ? 17.504 -5.220 0.642 1.00 84.25 141 GLU A CA 1
ATOM 1070 C C . GLU A 1 141 ? 16.924 -5.418 -0.776 1.00 84.25 141 GLU A C 1
ATOM 1072 O O . GLU A 1 141 ? 17.293 -6.351 -1.493 1.00 84.25 141 GLU A O 1
ATOM 1077 N N . ILE A 1 142 ? 16.050 -4.510 -1.223 1.00 87.12 142 ILE A N 1
ATOM 1078 C CA . ILE A 1 142 ? 15.496 -4.485 -2.592 1.00 87.12 142 ILE A CA 1
ATOM 1079 C C . ILE A 1 142 ? 16.522 -3.899 -3.595 1.00 87.12 142 ILE A C 1
ATOM 1081 O O . ILE A 1 142 ? 16.419 -4.084 -4.819 1.00 87.12 142 ILE A O 1
ATOM 1085 N N . GLY A 1 143 ? 17.557 -3.230 -3.084 1.00 88.69 143 GLY A N 1
ATOM 1086 C CA . GLY A 1 143 ? 18.585 -2.530 -3.846 1.00 88.69 143 GLY A CA 1
ATOM 1087 C C . GLY A 1 143 ? 18.118 -1.167 -4.350 1.00 88.69 143 GLY A C 1
ATOM 1088 O O . GLY A 1 143 ? 18.453 -0.796 -5.475 1.00 88.69 143 GLY A O 1
ATOM 1089 N N . LEU A 1 144 ? 17.299 -0.463 -3.566 1.00 90.56 144 LEU A N 1
ATOM 1090 C CA . LEU A 1 144 ? 16.814 0.884 -3.859 1.00 90.56 144 LEU A CA 1
ATOM 1091 C C . LEU A 1 144 ? 17.152 1.829 -2.707 1.00 90.56 144 LEU A C 1
ATOM 1093 O O . LEU A 1 144 ? 17.067 1.459 -1.543 1.00 90.56 144 LEU A O 1
ATOM 1097 N N . ALA A 1 145 ? 17.508 3.065 -3.041 1.00 90.00 145 ALA A N 1
ATOM 1098 C CA . ALA A 1 145 ? 17.685 4.124 -2.056 1.00 90.00 145 ALA A CA 1
ATOM 1099 C C . ALA A 1 145 ? 16.339 4.810 -1.779 1.00 90.00 145 ALA A C 1
ATOM 1101 O O . ALA A 1 145 ? 15.525 4.991 -2.694 1.00 90.00 145 ALA A O 1
ATOM 1102 N N . TYR A 1 146 ? 16.104 5.221 -0.532 1.00 89.38 146 TYR A N 1
ATOM 1103 C CA . TYR A 1 146 ? 14.863 5.902 -0.155 1.00 89.38 146 TYR A CA 1
ATOM 1104 C C . TYR A 1 146 ? 14.669 7.205 -0.929 1.00 89.38 146 TYR A C 1
ATOM 1106 O O . TYR A 1 146 ? 13.554 7.521 -1.319 1.00 89.38 146 TYR A O 1
ATOM 1114 N N . GLU A 1 147 ? 15.739 7.936 -1.218 1.00 89.69 147 GLU A N 1
ATOM 1115 C CA . GLU A 1 147 ? 15.726 9.199 -1.958 1.00 89.69 147 GLU A CA 1
ATOM 1116 C C . GLU A 1 147 ? 15.184 9.017 -3.375 1.00 89.69 147 GLU A C 1
ATOM 1118 O O . GLU A 1 147 ? 14.469 9.877 -3.885 1.00 89.69 147 GLU A O 1
ATOM 1123 N N . VAL A 1 148 ? 15.488 7.871 -3.988 1.00 90.88 148 VAL A N 1
ATOM 1124 C CA . VAL A 1 148 ? 15.019 7.521 -5.329 1.00 90.88 148 VAL A CA 1
ATOM 1125 C C . VAL A 1 148 ? 13.521 7.233 -5.293 1.00 90.88 148 VAL A C 1
ATOM 1127 O O . VAL A 1 148 ? 12.776 7.801 -6.084 1.00 90.88 148 VAL A O 1
ATOM 1130 N N . VAL A 1 149 ? 13.055 6.429 -4.332 1.00 91.56 149 VAL A N 1
ATOM 1131 C CA . VAL A 1 149 ? 11.618 6.154 -4.138 1.00 91.56 149 VAL A CA 1
ATOM 1132 C C . VAL A 1 149 ? 10.872 7.419 -3.701 1.00 91.56 149 VAL A C 1
ATOM 1134 O O . VAL A 1 149 ? 9.735 7.658 -4.094 1.00 91.56 149 VAL A O 1
ATOM 1137 N N . ASN A 1 150 ? 11.523 8.292 -2.942 1.00 91.31 150 ASN A N 1
ATOM 1138 C CA . ASN A 1 150 ? 11.024 9.595 -2.538 1.00 91.31 150 ASN A CA 1
ATOM 1139 C C . ASN A 1 150 ? 11.385 10.690 -3.563 1.00 91.31 150 ASN A C 1
ATOM 1141 O O . ASN A 1 150 ? 11.611 11.849 -3.198 1.00 91.31 150 ASN A O 1
ATOM 1145 N N . SER A 1 151 ? 11.338 10.357 -4.852 1.00 92.75 151 SER A N 1
ATOM 1146 C CA . SER A 1 151 ? 11.421 11.298 -5.968 1.00 92.75 151 SER A CA 1
ATOM 1147 C C . SER A 1 151 ? 10.255 11.097 -6.939 1.00 92.75 151 SER A C 1
ATOM 1149 O O . SER A 1 151 ? 9.658 10.026 -7.007 1.00 92.75 151 SER A O 1
ATOM 1151 N N . TRP A 1 152 ? 9.915 12.146 -7.691 1.00 93.50 152 TRP A N 1
ATOM 1152 C CA . TRP A 1 152 ? 9.015 12.040 -8.850 1.00 93.50 152 TRP A CA 1
ATOM 1153 C C . TRP A 1 152 ? 9.712 11.439 -10.075 1.00 93.50 152 TRP A C 1
ATOM 1155 O O . TRP A 1 152 ? 9.050 11.056 -11.029 1.00 93.50 152 TRP A O 1
ATOM 1165 N N . GLU A 1 153 ? 11.041 11.349 -10.039 1.00 93.19 153 GLU A N 1
ATOM 1166 C CA . GLU A 1 153 ? 11.868 10.764 -11.098 1.00 93.19 153 GLU A CA 1
ATOM 1167 C C . GLU A 1 153 ? 12.018 9.243 -10.953 1.00 93.19 153 GLU A C 1
ATOM 1169 O O . GLU A 1 153 ? 12.747 8.612 -11.715 1.00 93.19 153 GLU A O 1
ATOM 1174 N N . PHE A 1 154 ? 11.349 8.641 -9.965 1.00 93.44 154 PHE A N 1
ATOM 1175 C CA . PHE A 1 154 ? 11.355 7.199 -9.786 1.00 93.44 154 PHE A CA 1
ATOM 1176 C C . PHE A 1 154 ? 10.704 6.508 -10.983 1.00 93.44 154 PHE A C 1
ATOM 1178 O O . PHE A 1 154 ? 9.499 6.619 -11.199 1.00 93.44 154 PHE A O 1
ATOM 1185 N N . ASN A 1 155 ? 11.506 5.770 -11.746 1.00 92.62 155 ASN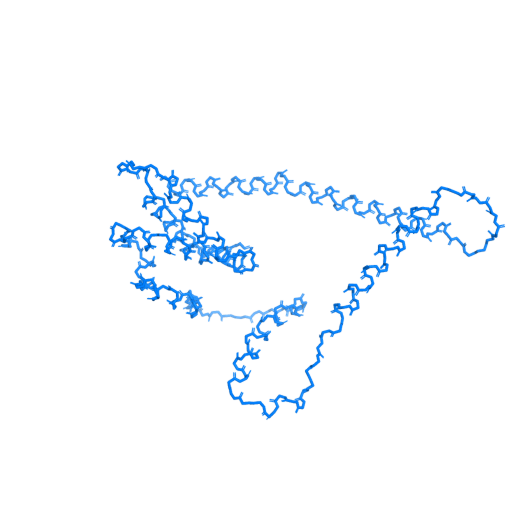 A N 1
ATOM 1186 C CA . ASN A 1 155 ? 11.035 5.060 -12.921 1.00 92.62 155 ASN A CA 1
ATOM 1187 C C . ASN A 1 155 ? 10.836 3.570 -12.623 1.00 92.62 155 ASN A C 1
ATOM 1189 O O . ASN A 1 155 ? 11.787 2.809 -12.449 1.00 92.62 155 ASN A O 1
ATOM 1193 N N . ILE A 1 156 ? 9.580 3.134 -12.607 1.00 92.50 156 ILE A N 1
ATOM 1194 C CA . ILE A 1 156 ? 9.216 1.739 -12.319 1.00 92.50 156 ILE A CA 1
ATOM 1195 C C . ILE A 1 156 ? 9.507 0.820 -13.508 1.00 92.50 156 ILE A C 1
ATOM 1197 O O . ILE A 1 156 ? 9.672 -0.386 -13.320 1.00 92.50 156 ILE A O 1
ATOM 1201 N N . LEU A 1 157 ? 9.644 1.381 -14.716 1.00 89.31 157 LEU A N 1
ATOM 1202 C CA . LEU A 1 157 ? 10.008 0.625 -15.917 1.00 89.31 157 LEU A CA 1
ATOM 1203 C C . LEU A 1 157 ? 11.388 -0.035 -15.790 1.00 89.31 157 LEU A C 1
ATOM 1205 O O . LEU A 1 157 ? 11.630 -1.066 -16.412 1.00 89.31 157 LEU A O 1
ATOM 1209 N N . ASP A 1 158 ? 12.268 0.532 -14.962 1.00 91.19 158 ASP A N 1
ATOM 1210 C CA . ASP A 1 158 ? 13.630 0.034 -14.758 1.00 91.19 158 ASP A CA 1
ATOM 1211 C C . ASP A 1 158 ? 13.685 -1.141 -13.760 1.00 91.19 158 ASP A C 1
ATOM 1213 O O . ASP A 1 158 ? 14.743 -1.730 -13.523 1.00 91.19 158 ASP A O 1
ATOM 1217 N N . LEU A 1 159 ? 12.547 -1.504 -13.155 1.00 92.06 159 LEU A N 1
ATOM 1218 C CA . LEU A 1 159 ? 12.451 -2.574 -12.169 1.00 92.06 159 LEU A CA 1
ATOM 1219 C C . LEU A 1 159 ? 11.965 -3.883 -12.787 1.00 92.06 159 LEU A C 1
ATOM 1221 O O . LEU A 1 159 ? 10.939 -3.937 -13.460 1.00 92.06 159 LEU A O 1
ATOM 1225 N N . ASN A 1 160 ? 12.641 -4.975 -12.431 1.00 93.81 160 ASN A N 1
ATOM 1226 C CA . ASN A 1 160 ? 12.170 -6.332 -12.712 1.00 93.81 160 ASN A CA 1
ATOM 1227 C C . ASN A 1 160 ? 10.861 -6.633 -11.962 1.00 93.81 160 ASN A C 1
ATOM 1229 O O . ASN A 1 160 ? 10.682 -6.166 -10.838 1.00 93.81 160 ASN A O 1
ATOM 1233 N N . ASP A 1 161 ? 10.028 -7.531 -12.492 1.00 91.31 161 ASP A N 1
ATOM 1234 C CA . ASP A 1 161 ? 8.728 -7.918 -11.910 1.00 91.31 161 ASP A CA 1
ATOM 1235 C C . ASP A 1 161 ? 8.804 -8.276 -10.415 1.00 91.31 161 ASP A C 1
ATOM 1237 O O . ASP A 1 161 ? 7.995 -7.828 -9.606 1.00 91.31 161 ASP A O 1
ATOM 1241 N N . LYS A 1 162 ? 9.844 -9.014 -10.002 1.00 92.94 162 LYS A N 1
ATOM 1242 C CA . LYS A 1 162 ? 10.062 -9.345 -8.581 1.00 92.94 162 LYS A CA 1
ATOM 1243 C C . LYS A 1 162 ? 10.296 -8.104 -7.716 1.00 92.94 162 LYS A C 1
ATOM 1245 O O . LYS A 1 162 ? 9.782 -8.031 -6.604 1.00 92.94 162 LYS A O 1
ATOM 1250 N N . LYS A 1 163 ? 11.062 -7.134 -8.223 1.00 93.38 163 LYS A N 1
ATOM 1251 C CA . LYS A 1 163 ? 11.301 -5.864 -7.528 1.00 93.38 163 LYS A CA 1
ATOM 1252 C C . LYS A 1 163 ? 10.037 -5.012 -7.500 1.00 93.38 163 LYS A C 1
ATOM 1254 O O . LYS A 1 163 ? 9.800 -4.362 -6.491 1.00 93.38 163 LYS A O 1
ATOM 1259 N N . GLN A 1 164 ? 9.209 -5.062 -8.547 1.00 94.50 164 GLN A N 1
ATOM 1260 C CA . GLN A 1 164 ? 7.900 -4.400 -8.576 1.00 94.50 164 GLN A CA 1
ATOM 1261 C C . GLN A 1 164 ? 6.962 -4.954 -7.489 1.00 94.50 164 GLN A C 1
ATOM 1263 O O . GLN A 1 164 ? 6.314 -4.185 -6.780 1.00 94.50 164 GLN A O 1
ATOM 1268 N N . GLU A 1 165 ? 6.927 -6.273 -7.278 1.00 94.81 165 GLU A N 1
ATOM 1269 C CA . GLU A 1 165 ? 6.154 -6.874 -6.179 1.00 94.81 165 GLU A CA 1
ATOM 1270 C C . GLU A 1 165 ? 6.701 -6.464 -4.800 1.00 94.81 165 GLU A C 1
ATOM 1272 O O . GLU A 1 165 ? 5.936 -6.092 -3.907 1.00 94.81 165 GLU A O 1
ATOM 1277 N N . GLN A 1 166 ? 8.026 -6.481 -4.628 1.00 93.19 166 GLN A N 1
ATOM 1278 C CA . GLN A 1 166 ? 8.674 -6.099 -3.370 1.00 93.19 166 GLN A CA 1
ATOM 1279 C C . GLN A 1 166 ? 8.461 -4.622 -3.024 1.00 93.19 166 GLN A C 1
ATOM 1281 O O . GLN A 1 166 ? 8.095 -4.316 -1.888 1.00 93.19 166 GLN A O 1
ATOM 1286 N N . ILE A 1 167 ? 8.636 -3.711 -3.988 1.00 94.56 167 ILE A N 1
ATOM 1287 C CA . ILE A 1 167 ? 8.411 -2.280 -3.760 1.00 94.56 167 ILE A CA 1
ATOM 1288 C C . ILE A 1 167 ? 6.934 -1.989 -3.509 1.00 94.56 167 ILE A C 1
ATOM 1290 O O . ILE A 1 167 ? 6.627 -1.176 -2.649 1.00 94.56 167 ILE A O 1
ATOM 1294 N N . SER A 1 168 ? 6.011 -2.698 -4.165 1.00 94.81 168 SER A N 1
ATOM 1295 C CA . SER A 1 168 ? 4.576 -2.562 -3.886 1.00 94.81 168 SER A CA 1
ATOM 1296 C C . SER A 1 168 ? 4.247 -2.922 -2.438 1.00 94.81 168 SER A C 1
ATOM 1298 O O . SER A 1 168 ? 3.498 -2.207 -1.775 1.00 94.81 168 SER A O 1
ATOM 1300 N N . ALA A 1 169 ? 4.840 -4.004 -1.922 1.00 93.56 169 ALA A N 1
ATOM 1301 C CA . ALA A 1 169 ? 4.658 -4.406 -0.528 1.00 93.56 169 ALA A CA 1
ATOM 1302 C C . ALA A 1 169 ? 5.215 -3.351 0.423 1.00 93.56 169 ALA A C 1
ATOM 1304 O O . ALA A 1 169 ? 4.561 -2.986 1.399 1.00 93.56 169 ALA A O 1
ATOM 1305 N N . TRP A 1 170 ? 6.404 -2.838 0.108 1.00 93.50 170 TRP A N 1
ATOM 1306 C CA . TRP A 1 170 ? 7.035 -1.790 0.890 1.00 93.50 170 TRP A CA 1
ATOM 1307 C C . TRP A 1 170 ? 6.195 -0.507 0.894 1.00 93.50 170 TRP A C 1
ATOM 1309 O O . TRP A 1 170 ? 5.933 0.022 1.968 1.00 93.50 170 TRP A O 1
ATOM 1319 N N . LEU A 1 171 ? 5.702 -0.047 -0.261 1.00 93.75 171 LEU A N 1
ATOM 1320 C CA . LEU A 1 171 ? 4.869 1.154 -0.374 1.00 93.75 171 LEU A CA 1
ATOM 1321 C C . LEU A 1 171 ? 3.598 1.041 0.473 1.00 93.75 171 LEU A C 1
ATOM 1323 O O . LEU A 1 171 ? 3.250 1.992 1.161 1.00 93.75 171 LEU A O 1
ATOM 1327 N N . LEU A 1 172 ? 2.931 -0.118 0.473 1.00 92.19 172 LEU A N 1
ATOM 1328 C CA . LEU A 1 172 ? 1.715 -0.332 1.266 1.00 92.19 172 LEU A CA 1
ATOM 1329 C C . LEU A 1 172 ? 1.983 -0.360 2.776 1.00 92.19 172 LEU A C 1
ATOM 1331 O O . LEU A 1 172 ? 1.209 0.218 3.536 1.00 92.19 172 LEU A O 1
ATOM 1335 N N . MET A 1 173 ? 3.074 -0.996 3.208 1.00 90.06 173 MET A N 1
ATOM 1336 C CA . MET A 1 173 ? 3.459 -1.048 4.627 1.00 90.06 173 MET A CA 1
ATOM 1337 C C . MET A 1 173 ? 3.897 0.311 5.169 1.00 90.06 173 MET A C 1
ATOM 1339 O O . MET A 1 173 ? 3.742 0.589 6.354 1.00 90.06 173 MET A O 1
ATOM 1343 N N . ASN A 1 174 ? 4.453 1.150 4.299 1.00 89.69 174 ASN A N 1
ATOM 1344 C CA . ASN A 1 174 ? 5.111 2.392 4.679 1.00 89.69 174 ASN A CA 1
ATOM 1345 C C . ASN A 1 174 ? 4.324 3.636 4.272 1.00 89.69 174 ASN A C 1
ATOM 1347 O O . ASN A 1 174 ? 4.820 4.751 4.418 1.00 89.69 174 ASN A O 1
ATOM 1351 N N . ASN A 1 175 ? 3.100 3.462 3.775 1.00 89.19 175 ASN A N 1
ATOM 1352 C CA . ASN A 1 175 ? 2.277 4.574 3.339 1.00 89.19 175 ASN A CA 1
ATOM 1353 C C . ASN A 1 175 ? 1.902 5.488 4.528 1.00 89.19 175 ASN A C 1
ATOM 1355 O O . ASN A 1 175 ? 1.347 5.001 5.525 1.00 89.19 175 ASN A O 1
ATOM 1359 N N . PRO A 1 176 ? 2.166 6.806 4.433 1.00 84.81 176 PRO A N 1
ATOM 1360 C CA . PRO A 1 176 ? 1.796 7.761 5.474 1.00 84.81 176 PRO A CA 1
ATOM 1361 C C . PRO A 1 176 ? 0.293 7.728 5.761 1.00 84.81 176 PRO A C 1
ATOM 1363 O O . PRO A 1 176 ? -0.528 7.652 4.846 1.00 84.81 176 PRO A O 1
ATOM 1366 N N . GLY A 1 177 ? -0.062 7.753 7.045 1.00 81.62 177 GLY A N 1
ATOM 1367 C CA . GLY A 1 177 ? -1.445 7.640 7.524 1.00 81.62 177 GLY A CA 1
ATOM 1368 C C . GLY A 1 177 ? -1.952 6.202 7.710 1.00 81.62 177 GLY A C 1
ATOM 1369 O O . GLY A 1 177 ? -2.913 5.996 8.443 1.00 81.62 177 GLY A O 1
ATOM 1370 N N . SER A 1 178 ? -1.305 5.188 7.119 1.00 83.38 178 SER A N 1
ATOM 1371 C CA . SER A 1 178 ? -1.692 3.777 7.307 1.00 83.38 178 SER A CA 1
ATOM 1372 C C . SER A 1 178 ? -0.593 2.881 7.875 1.00 83.38 178 SER A C 1
ATOM 1374 O O . SER A 1 178 ? -0.912 1.782 8.327 1.00 83.38 178 SER A O 1
ATOM 1376 N N . CYS A 1 179 ? 0.664 3.337 7.902 1.00 84.75 179 CYS A N 1
ATOM 1377 C CA . CYS A 1 179 ? 1.824 2.532 8.300 1.00 84.75 179 CYS A CA 1
ATOM 1378 C C . CYS A 1 179 ? 1.664 1.848 9.671 1.00 84.75 179 CYS A C 1
ATOM 1380 O O . CYS A 1 179 ? 1.847 0.636 9.786 1.00 84.75 179 CYS A O 1
ATOM 1382 N N . ALA A 1 180 ? 1.216 2.589 10.691 1.00 84.00 180 ALA A N 1
ATOM 1383 C CA . ALA A 1 180 ? 1.009 2.054 12.037 1.00 84.00 180 ALA A CA 1
ATOM 1384 C C . ALA A 1 180 ? -0.087 0.975 12.076 1.00 84.00 180 ALA A C 1
ATOM 1386 O O . ALA A 1 180 ? 0.030 -0.026 12.781 1.00 84.00 180 ALA A O 1
ATOM 1387 N N . TYR A 1 181 ? -1.161 1.151 11.299 1.00 85.12 181 TYR A N 1
ATOM 1388 C CA . TYR A 1 181 ? -2.208 0.138 11.205 1.00 85.12 181 TYR A CA 1
ATOM 1389 C C . TYR A 1 181 ? -1.682 -1.121 10.517 1.00 85.12 181 TYR A C 1
ATOM 1391 O O . TYR A 1 181 ? -1.902 -2.227 11.018 1.00 85.12 181 TYR A O 1
ATOM 1399 N N . THR A 1 182 ? -0.983 -0.964 9.392 1.00 86.31 182 THR A N 1
ATOM 1400 C CA . THR A 1 182 ? -0.447 -2.093 8.630 1.00 86.31 182 THR A CA 1
ATOM 1401 C C . THR A 1 182 ? 0.585 -2.877 9.430 1.00 86.31 182 THR A C 1
ATOM 1403 O O . THR A 1 182 ? 0.520 -4.099 9.442 1.00 86.31 182 THR A O 1
ATOM 1406 N N . GLU A 1 183 ? 1.459 -2.210 10.180 1.00 84.19 183 GLU A N 1
ATOM 1407 C CA . GLU A 1 183 ? 2.461 -2.869 11.023 1.00 84.19 183 GLU A CA 1
ATOM 1408 C C . GLU A 1 183 ? 1.833 -3.771 12.099 1.00 84.19 183 GLU A C 1
ATOM 1410 O O . GLU A 1 183 ? 2.317 -4.873 12.350 1.00 84.19 183 GLU A O 1
ATOM 1415 N N . HIS A 1 184 ? 0.725 -3.342 12.710 1.00 85.25 184 HIS A N 1
ATOM 1416 C CA . HIS A 1 184 ? 0.087 -4.094 13.794 1.00 85.25 184 HIS A CA 1
ATOM 1417 C C . HIS A 1 184 ? -0.941 -5.132 13.332 1.00 85.25 184 HIS A C 1
ATOM 1419 O O . HIS A 1 184 ? -1.193 -6.097 14.053 1.00 85.25 184 HIS A O 1
ATOM 1425 N N . ASN A 1 185 ? -1.570 -4.931 12.172 1.00 88.88 185 ASN A N 1
ATOM 1426 C CA . ASN A 1 185 ? -2.738 -5.717 11.759 1.00 88.88 185 ASN A CA 1
ATOM 1427 C C . ASN A 1 185 ? -2.499 -6.558 10.503 1.00 88.88 185 ASN A C 1
ATOM 1429 O O . ASN A 1 185 ? -3.311 -7.436 10.200 1.00 88.88 185 ASN A O 1
ATOM 1433 N N . VAL A 1 186 ? -1.418 -6.309 9.762 1.00 90.50 186 VAL A N 1
ATOM 1434 C CA . VAL A 1 186 ? -1.152 -6.981 8.489 1.00 90.50 186 VAL A CA 1
ATOM 1435 C C . VAL A 1 186 ? 0.069 -7.883 8.612 1.00 90.50 186 VAL A C 1
ATOM 1437 O O . VAL A 1 186 ? 1.183 -7.455 8.888 1.00 90.50 186 VAL A O 1
ATOM 1440 N N . ASP A 1 187 ? -0.148 -9.169 8.350 1.00 91.69 187 ASP A N 1
ATOM 1441 C CA . ASP A 1 187 ? 0.925 -10.150 8.223 1.00 91.69 187 ASP A CA 1
ATOM 1442 C C . ASP A 1 187 ? 1.681 -9.923 6.904 1.00 91.69 187 ASP A C 1
ATOM 1444 O O . ASP A 1 187 ? 1.103 -10.005 5.814 1.00 91.69 187 ASP A O 1
ATOM 1448 N N . ILE A 1 188 ? 2.988 -9.668 7.002 1.00 88.12 188 ILE A N 1
ATOM 1449 C CA . ILE A 1 188 ? 3.843 -9.363 5.848 1.00 88.12 188 ILE A CA 1
ATOM 1450 C C . ILE A 1 188 ? 3.907 -10.502 4.821 1.00 88.12 188 ILE A C 1
ATOM 1452 O O . ILE A 1 188 ? 3.991 -10.243 3.619 1.00 88.12 188 ILE A O 1
ATOM 1456 N N . GLN A 1 189 ? 3.840 -11.765 5.251 1.00 91.56 189 GLN A N 1
ATOM 1457 C CA . GLN A 1 189 ? 3.854 -12.911 4.341 1.00 91.56 189 GLN A CA 1
ATOM 1458 C C . GLN A 1 189 ? 2.536 -13.004 3.583 1.00 91.56 189 GLN A C 1
ATOM 1460 O O . GLN A 1 189 ? 2.534 -13.226 2.370 1.00 91.56 189 GLN A O 1
ATOM 1465 N N . LYS A 1 190 ? 1.412 -12.757 4.267 1.00 94.81 190 LYS A N 1
ATOM 1466 C CA . LYS A 1 190 ? 0.101 -12.677 3.611 1.00 94.81 190 LYS A CA 1
ATOM 1467 C C . LYS A 1 190 ? 0.034 -11.506 2.640 1.00 94.81 190 LYS A C 1
ATOM 1469 O O . LYS A 1 190 ? -0.487 -11.685 1.544 1.00 94.81 190 LYS A O 1
ATOM 1474 N N . LEU A 1 191 ? 0.597 -10.349 2.991 1.00 92.88 191 LEU A N 1
ATOM 1475 C CA . LEU A 1 191 ? 0.658 -9.191 2.097 1.00 92.88 191 LEU A CA 1
ATOM 1476 C C . LEU A 1 191 ? 1.486 -9.488 0.840 1.00 92.88 191 LEU A C 1
ATOM 1478 O O . LEU A 1 191 ? 1.035 -9.220 -0.270 1.00 92.88 191 LEU A O 1
ATOM 1482 N N . ARG A 1 192 ? 2.666 -10.098 0.989 1.00 92.50 192 ARG A N 1
ATOM 1483 C CA . ARG A 1 192 ? 3.507 -10.507 -0.150 1.00 92.50 192 ARG A CA 1
ATOM 1484 C C . ARG A 1 192 ? 2.798 -11.526 -1.045 1.00 92.50 192 ARG A C 1
ATOM 1486 O O . ARG A 1 192 ? 2.801 -11.376 -2.264 1.00 92.50 192 ARG A O 1
ATOM 1493 N N . ALA A 1 193 ? 2.143 -12.526 -0.455 1.00 94.94 193 ALA A N 1
ATOM 1494 C CA . ALA A 1 193 ? 1.350 -13.500 -1.203 1.00 94.94 193 ALA A CA 1
ATOM 1495 C C . ALA A 1 193 ? 0.172 -12.837 -1.935 1.00 94.94 193 ALA A C 1
ATOM 1497 O O . ALA A 1 193 ? -0.071 -13.134 -3.104 1.00 94.94 193 ALA A O 1
ATOM 1498 N N . PHE A 1 194 ? -0.520 -11.908 -1.272 1.00 96.44 194 PHE A N 1
ATOM 1499 C CA . PHE A 1 194 ? -1.600 -11.120 -1.857 1.00 96.44 194 PHE A CA 1
ATOM 1500 C C . PHE A 1 194 ? -1.116 -10.323 -3.070 1.00 96.44 194 PHE A C 1
ATOM 1502 O O . PHE A 1 194 ? -1.712 -10.425 -4.137 1.00 96.44 194 PHE A O 1
ATOM 1509 N N . ILE A 1 195 ? 0.001 -9.604 -2.952 1.00 96.19 195 ILE A N 1
ATOM 1510 C CA . ILE A 1 195 ? 0.568 -8.820 -4.056 1.00 96.19 195 ILE A CA 1
ATOM 1511 C C . ILE A 1 195 ? 0.980 -9.719 -5.219 1.00 96.19 195 ILE A C 1
ATOM 1513 O O . ILE A 1 195 ? 0.681 -9.390 -6.363 1.00 96.19 195 ILE A O 1
ATOM 1517 N N . SER A 1 196 ? 1.585 -10.878 -4.952 1.00 95.44 196 SER A N 1
ATOM 1518 C CA . SER A 1 196 ? 1.928 -11.837 -6.009 1.00 95.44 196 SER A CA 1
ATOM 1519 C C . SER A 1 196 ? 0.687 -12.365 -6.744 1.00 95.44 196 SER A C 1
ATOM 1521 O O . SER A 1 196 ? 0.713 -12.563 -7.958 1.00 95.44 196 SER A O 1
ATOM 1523 N N . LEU A 1 197 ? -0.431 -12.574 -6.038 1.00 96.69 197 LEU A N 1
ATOM 1524 C CA . LEU A 1 197 ? -1.704 -12.944 -6.665 1.00 96.69 197 LEU A CA 1
ATOM 1525 C C . LEU A 1 197 ? -2.301 -11.791 -7.480 1.00 96.69 197 LEU A C 1
ATOM 1527 O O . LEU A 1 197 ? -2.771 -12.023 -8.591 1.00 96.69 197 LEU A O 1
ATOM 1531 N N . VAL A 1 198 ? -2.250 -10.562 -6.960 1.00 96.31 198 VAL A N 1
ATOM 1532 C CA . VAL A 1 198 ? -2.708 -9.354 -7.664 1.00 96.31 198 VAL A CA 1
ATOM 1533 C C . VAL A 1 198 ? -1.903 -9.140 -8.944 1.00 96.31 198 VAL A C 1
ATOM 1535 O O . VAL A 1 198 ? -2.501 -8.964 -10.000 1.00 96.31 198 VAL A O 1
ATOM 1538 N N . SER A 1 199 ? -0.573 -9.238 -8.870 1.00 95.44 199 SER A N 1
ATOM 1539 C CA . SER A 1 199 ? 0.363 -9.153 -10.000 1.00 95.44 199 SER A CA 1
ATOM 1540 C C . SER A 1 199 ? -0.026 -10.107 -11.131 1.00 95.44 199 SER A C 1
ATOM 1542 O O . SER A 1 199 ? -0.232 -9.681 -12.267 1.00 95.44 199 SER A O 1
ATOM 1544 N N . LYS A 1 200 ? -0.281 -11.380 -10.802 1.00 94.94 200 LYS A N 1
ATOM 1545 C CA . LYS A 1 200 ? -0.734 -12.405 -11.763 1.00 94.94 200 LYS A CA 1
ATOM 1546 C C . LYS A 1 200 ? -2.129 -12.154 -12.337 1.00 94.94 200 LYS A C 1
ATOM 1548 O O . LYS A 1 200 ? -2.462 -12.720 -13.375 1.00 94.94 200 LYS A O 1
ATOM 1553 N N . GLY A 1 201 ? -2.955 -11.362 -11.656 1.00 95.12 201 GLY A N 1
ATOM 1554 C CA . GLY A 1 201 ? -4.291 -10.991 -12.116 1.00 95.12 201 GLY A CA 1
ATOM 1555 C C . GLY A 1 201 ? -4.289 -9.932 -13.220 1.00 95.12 201 GLY A C 1
ATOM 1556 O O . GLY A 1 201 ? -5.291 -9.791 -13.923 1.00 95.12 201 GLY A O 1
ATOM 1557 N N . TYR A 1 202 ? -3.186 -9.200 -13.404 1.00 95.25 202 TYR A N 1
ATOM 1558 C CA . TYR A 1 202 ? -3.065 -8.230 -14.488 1.00 95.25 202 TYR A CA 1
ATOM 1559 C C . TYR A 1 202 ? -2.795 -8.922 -15.825 1.00 95.25 202 TYR A C 1
ATOM 1561 O O . TYR A 1 202 ? -1.922 -9.778 -15.953 1.00 95.25 202 TYR A O 1
ATOM 1569 N N . LEU A 1 203 ? -3.533 -8.505 -16.854 1.00 93.06 203 LEU A N 1
ATOM 1570 C CA . LEU A 1 203 ? -3.312 -8.952 -18.226 1.00 93.0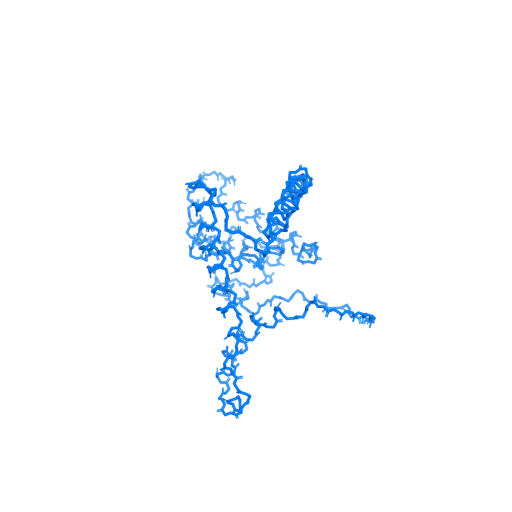6 203 LEU A CA 1
ATOM 1571 C C . LEU A 1 203 ? -2.123 -8.214 -18.853 1.00 93.06 203 LEU A C 1
ATOM 1573 O O . LEU A 1 203 ? -1.797 -7.087 -18.472 1.00 93.06 203 LEU A O 1
ATOM 1577 N N . ALA A 1 204 ? -1.525 -8.826 -19.876 1.00 89.75 204 ALA A N 1
ATOM 1578 C CA . ALA A 1 204 ? -0.464 -8.231 -20.687 1.00 89.75 204 ALA A CA 1
ATOM 1579 C C . ALA A 1 204 ? -1.015 -7.138 -21.625 1.00 89.75 204 ALA A C 1
ATOM 1581 O O . ALA A 1 204 ? -1.020 -7.275 -22.847 1.00 89.75 204 ALA A O 1
ATOM 1582 N N . ASN A 1 205 ? -1.520 -6.052 -21.043 1.00 92.31 205 ASN A N 1
ATOM 1583 C CA . ASN A 1 205 ? -1.949 -4.868 -21.773 1.00 92.31 205 ASN A CA 1
ATOM 1584 C C . ASN A 1 205 ? -0.772 -3.895 -21.943 1.00 92.31 205 ASN A C 1
ATOM 1586 O O . ASN A 1 205 ? 0.041 -3.760 -21.024 1.00 92.31 205 ASN A O 1
ATOM 1590 N N . PRO A 1 206 ? -0.721 -3.123 -23.045 1.00 91.75 206 PRO A N 1
ATOM 1591 C CA . PRO A 1 206 ? 0.324 -2.117 -23.248 1.00 91.75 206 PRO A CA 1
ATOM 1592 C C . PRO A 1 206 ? 0.384 -1.036 -22.159 1.00 91.75 206 PRO A C 1
ATOM 1594 O O . PRO A 1 206 ? 1.432 -0.438 -21.957 1.00 91.75 206 PRO A O 1
ATOM 1597 N N . TYR A 1 207 ? -0.735 -0.783 -21.471 1.00 91.31 207 TYR A N 1
ATOM 1598 C CA . TYR A 1 207 ? -0.833 0.245 -20.432 1.00 91.31 207 TYR A CA 1
ATOM 1599 C C . TYR A 1 207 ? -1.415 -0.289 -19.117 1.00 91.31 207 TYR A C 1
ATOM 1601 O O . TYR A 1 207 ? -0.778 -0.187 -18.081 1.00 91.31 207 TYR A O 1
ATOM 1609 N N . HIS A 1 208 ? -2.602 -0.910 -19.142 1.00 95.00 208 HIS A N 1
ATOM 1610 C CA . HIS A 1 208 ? -3.266 -1.437 -17.938 1.00 95.00 208 HIS A CA 1
ATOM 1611 C C . HIS A 1 208 ? -2.684 -2.788 -17.493 1.00 95.00 208 HIS A C 1
ATOM 1613 O O . HIS A 1 208 ? -3.335 -3.830 -17.609 1.00 95.00 208 HIS A O 1
ATOM 1619 N N . ASN A 1 209 ? -1.440 -2.754 -17.034 1.00 94.38 209 ASN A N 1
ATOM 1620 C CA . ASN A 1 209 ? -0.668 -3.884 -16.530 1.00 94.38 209 ASN A CA 1
ATOM 1621 C C . ASN A 1 209 ? -0.241 -3.635 -15.071 1.00 94.38 209 ASN A C 1
ATOM 1623 O O . ASN A 1 209 ? -0.510 -2.575 -14.501 1.00 94.38 209 ASN A O 1
ATOM 1627 N N . PHE A 1 210 ? 0.407 -4.625 -14.455 1.00 95.56 210 PHE A N 1
ATOM 1628 C CA . PHE A 1 210 ? 0.809 -4.535 -13.050 1.00 95.56 210 PHE A CA 1
ATOM 1629 C C . PHE A 1 210 ? 1.785 -3.381 -12.791 1.00 95.56 210 PHE A C 1
ATOM 1631 O O . PHE A 1 210 ? 1.640 -2.661 -11.811 1.00 95.56 210 PHE A O 1
ATOM 1638 N N . MET A 1 211 ? 2.716 -3.144 -13.711 1.00 95.19 211 MET A N 1
ATOM 1639 C CA . MET A 1 211 ? 3.673 -2.041 -13.648 1.00 95.19 211 MET A CA 1
ATOM 1640 C C . MET A 1 211 ? 2.974 -0.675 -13.542 1.00 95.19 211 MET A C 1
ATOM 1642 O O . MET A 1 211 ? 3.341 0.131 -12.689 1.00 95.19 211 MET A O 1
ATOM 1646 N N . HIS A 1 212 ? 1.909 -0.435 -14.317 1.00 94.81 212 HIS A N 1
ATOM 1647 C CA . HIS A 1 212 ? 1.091 0.772 -14.160 1.00 94.81 212 HIS A CA 1
ATOM 1648 C C . HIS A 1 212 ? 0.390 0.840 -12.793 1.00 94.81 212 HIS A C 1
ATOM 1650 O O . HIS A 1 212 ? 0.272 1.915 -12.211 1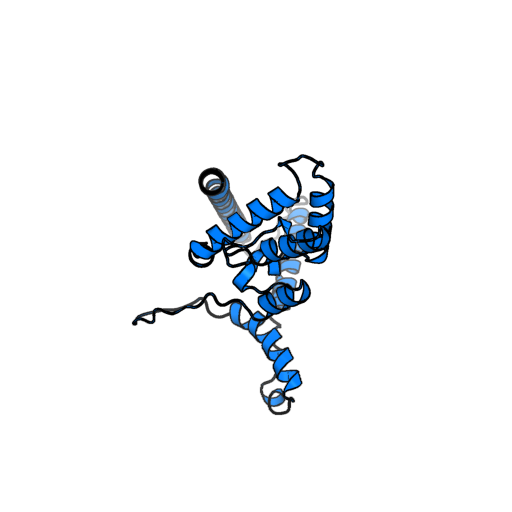.00 94.81 212 HIS A O 1
ATOM 1656 N N . ALA A 1 213 ? -0.043 -0.293 -12.236 1.00 94.81 213 ALA A N 1
ATOM 1657 C CA . ALA A 1 213 ? -0.622 -0.318 -10.895 1.00 94.81 213 ALA A CA 1
ATOM 1658 C C . ALA A 1 213 ? 0.398 0.081 -9.815 1.00 94.81 213 ALA A C 1
ATOM 1660 O O . ALA A 1 213 ? 0.057 0.826 -8.892 1.00 94.81 213 ALA A O 1
ATOM 1661 N N . VAL A 1 214 ? 1.652 -0.364 -9.944 1.00 95.56 214 VAL A N 1
ATOM 1662 C CA . VAL A 1 214 ? 2.747 0.047 -9.051 1.00 95.56 214 VAL A CA 1
ATOM 1663 C C . VAL A 1 214 ? 3.025 1.548 -9.184 1.00 95.56 214 VAL A C 1
ATOM 1665 O O . VAL A 1 214 ? 3.198 2.218 -8.170 1.00 95.56 214 VAL A O 1
ATOM 1668 N N . ASP A 1 215 ? 2.981 2.094 -10.400 1.00 95.31 215 ASP A N 1
ATOM 1669 C CA . ASP A 1 215 ? 3.167 3.529 -10.685 1.00 95.31 215 ASP A CA 1
ATOM 1670 C C . ASP A 1 215 ? 2.088 4.412 -10.063 1.00 95.31 215 ASP A C 1
ATOM 1672 O O . ASP A 1 215 ? 2.376 5.387 -9.360 1.00 95.31 215 ASP A O 1
ATOM 1676 N N . VAL A 1 216 ? 0.829 4.004 -10.200 1.00 94.62 216 VAL A N 1
ATOM 1677 C CA . VAL A 1 216 ? -0.279 4.666 -9.509 1.00 94.62 216 VAL A CA 1
ATOM 1678 C C . VAL A 1 216 ? -0.105 4.569 -7.991 1.00 94.62 216 VAL A C 1
ATOM 1680 O O . VAL A 1 216 ? -0.296 5.565 -7.294 1.00 94.62 216 VAL A O 1
ATOM 1683 N N . THR A 1 217 ? 0.297 3.406 -7.468 1.00 94.44 217 THR A N 1
ATOM 1684 C CA . THR A 1 217 ? 0.514 3.200 -6.024 1.00 94.44 217 THR A CA 1
ATOM 1685 C C . THR A 1 217 ? 1.627 4.099 -5.485 1.00 94.44 217 THR A C 1
ATOM 1687 O O . THR A 1 217 ? 1.451 4.747 -4.453 1.00 94.44 217 THR A O 1
ATOM 1690 N N . HIS A 1 218 ? 2.750 4.199 -6.198 1.00 95.00 218 HIS A N 1
ATOM 1691 C CA . HIS A 1 218 ? 3.847 5.106 -5.863 1.00 95.00 218 HIS A CA 1
ATOM 1692 C C . HIS A 1 218 ? 3.404 6.569 -5.905 1.00 95.00 218 HIS A C 1
ATOM 1694 O O . HIS A 1 218 ? 3.677 7.324 -4.973 1.00 95.00 218 HIS A O 1
ATOM 1700 N N . THR A 1 219 ? 2.639 6.959 -6.922 1.00 94.00 219 THR A N 1
ATOM 1701 C CA . THR A 1 219 ? 2.094 8.317 -7.017 1.00 94.00 219 THR A CA 1
ATOM 1702 C C . THR A 1 219 ? 1.205 8.654 -5.815 1.00 94.00 219 THR A C 1
ATOM 1704 O O . THR A 1 219 ? 1.311 9.746 -5.255 1.00 94.00 219 THR A O 1
ATOM 1707 N N . VAL A 1 220 ? 0.345 7.727 -5.377 1.00 91.56 220 VAL A N 1
ATOM 1708 C CA . VAL A 1 220 ? -0.479 7.910 -4.170 1.00 91.56 220 VAL A CA 1
ATOM 1709 C C . VAL A 1 220 ? 0.404 8.059 -2.935 1.00 91.56 220 VAL A C 1
ATOM 1711 O O . VAL A 1 220 ? 0.230 9.024 -2.195 1.00 91.56 220 VAL A O 1
ATOM 1714 N N . PHE A 1 221 ? 1.388 7.176 -2.753 1.00 92.56 221 PHE A N 1
ATOM 1715 C CA . PHE A 1 221 ? 2.364 7.275 -1.667 1.00 92.56 221 PHE A CA 1
ATOM 1716 C C . PHE A 1 221 ? 3.035 8.657 -1.634 1.00 92.56 221 PHE A C 1
ATOM 1718 O O . PHE A 1 221 ? 3.101 9.297 -0.587 1.00 92.56 221 PHE A O 1
ATOM 1725 N N . ARG A 1 222 ? 3.457 9.180 -2.791 1.00 92.94 222 ARG A N 1
ATOM 1726 C CA . ARG A 1 222 ? 4.060 10.515 -2.919 1.00 92.94 222 ARG A CA 1
ATOM 1727 C C . ARG A 1 222 ? 3.115 11.628 -2.491 1.00 92.94 222 ARG A C 1
ATOM 1729 O O . ARG A 1 222 ? 3.533 12.519 -1.753 1.00 92.94 222 ARG A O 1
ATOM 1736 N N . TYR A 1 223 ? 1.855 11.577 -2.918 1.00 90.25 223 TYR A N 1
ATOM 1737 C CA . TYR A 1 223 ? 0.852 12.541 -2.469 1.00 90.25 223 TYR A CA 1
ATOM 1738 C C . TYR A 1 223 ? 0.650 12.482 -0.953 1.00 90.25 223 TYR A C 1
ATOM 1740 O O . TYR A 1 223 ? 0.679 13.528 -0.311 1.00 90.25 223 TYR A O 1
ATOM 1748 N N . MET A 1 224 ? 0.520 11.286 -0.375 1.00 88.25 224 MET A N 1
ATOM 1749 C CA . MET A 1 224 ? 0.333 11.111 1.070 1.00 88.25 224 MET A CA 1
ATOM 1750 C C . MET A 1 224 ? 1.535 11.633 1.870 1.00 88.25 224 MET A C 1
ATOM 1752 O O . MET A 1 224 ? 1.348 12.324 2.871 1.00 88.25 224 MET A O 1
ATOM 1756 N N . THR A 1 225 ? 2.758 11.389 1.391 1.00 88.69 225 THR A N 1
ATOM 1757 C CA . THR A 1 225 ? 3.997 11.906 1.994 1.00 88.69 225 THR A CA 1
ATOM 1758 C C . THR A 1 225 ? 4.073 13.428 1.927 1.00 88.69 225 THR A C 1
ATOM 1760 O O . THR A 1 225 ? 4.372 14.076 2.926 1.00 88.69 225 THR A O 1
ATOM 1763 N N . LEU A 1 226 ? 3.777 14.029 0.771 1.00 89.06 226 LEU A N 1
ATOM 1764 C CA . LEU A 1 226 ? 3.833 15.487 0.605 1.00 89.06 226 LEU A CA 1
ATOM 1765 C C . LEU A 1 226 ? 2.743 16.212 1.397 1.00 89.06 226 LEU A C 1
ATOM 1767 O O . LEU A 1 226 ? 2.970 17.321 1.873 1.00 89.06 226 LEU A O 1
ATOM 1771 N N . MET A 1 227 ? 1.573 15.591 1.545 1.00 86.88 227 MET A N 1
ATOM 1772 C CA . MET A 1 227 ? 0.473 16.124 2.346 1.00 86.88 227 MET A CA 1
ATOM 1773 C C . MET A 1 227 ? 0.676 15.933 3.851 1.00 86.88 227 MET A C 1
ATOM 1775 O O . MET A 1 227 ? -0.118 16.473 4.615 1.00 86.88 227 MET A O 1
ATOM 1779 N N . GLN A 1 228 ? 1.704 15.185 4.273 1.00 84.62 228 GLN A N 1
ATOM 1780 C CA . GLN A 1 228 ? 1.914 14.803 5.674 1.00 84.62 228 GLN A CA 1
ATOM 1781 C C . GLN A 1 228 ? 0.644 14.170 6.257 1.00 84.62 228 GLN A C 1
ATOM 1783 O O . GLN A 1 228 ? 0.129 14.587 7.295 1.00 84.62 228 GLN A O 1
ATOM 1788 N N . ALA A 1 229 ? 0.080 13.202 5.527 1.00 80.75 229 ALA A N 1
ATOM 1789 C CA . ALA A 1 229 ? -1.191 12.576 5.887 1.00 80.75 229 ALA A CA 1
ATOM 1790 C C . ALA A 1 229 ? -1.164 11.924 7.283 1.00 80.75 229 ALA A C 1
ATOM 1792 O O . ALA A 1 229 ? -2.192 11.864 7.949 1.00 80.75 229 ALA A O 1
ATOM 1793 N N . ASP A 1 230 ? 0.015 11.508 7.745 1.00 78.00 230 ASP A N 1
ATOM 1794 C CA . ASP A 1 230 ? 0.296 11.032 9.102 1.00 78.00 230 ASP A CA 1
ATOM 1795 C C . ASP A 1 230 ? -0.022 12.053 10.205 1.00 78.00 230 ASP A C 1
ATOM 1797 O O . ASP A 1 230 ? -0.299 11.662 11.333 1.00 78.00 230 ASP A O 1
ATOM 1801 N N . LYS A 1 231 ? -0.007 13.353 9.894 1.00 76.81 231 LYS A N 1
ATOM 1802 C CA . LYS A 1 231 ? -0.351 14.421 10.844 1.00 76.81 231 LYS A CA 1
ATOM 1803 C C . LYS A 1 231 ? -1.830 14.794 10.826 1.00 76.81 231 LYS A C 1
ATOM 1805 O O . LYS A 1 231 ? -2.281 15.523 11.707 1.00 76.81 231 LYS A O 1
ATOM 1810 N N . ILE A 1 232 ? -2.560 14.370 9.796 1.00 69.75 232 ILE A N 1
ATOM 1811 C CA . ILE A 1 232 ? -3.957 14.758 9.562 1.00 69.75 232 ILE A CA 1
ATOM 1812 C C . ILE A 1 232 ? -4.927 13.646 9.994 1.00 69.75 232 ILE A C 1
ATOM 1814 O O . ILE A 1 232 ? -6.041 13.960 10.414 1.00 69.75 232 ILE A O 1
ATOM 1818 N N . MET A 1 233 ? -4.529 12.375 9.867 1.00 57.94 233 MET A N 1
ATOM 1819 C CA . MET A 1 233 ? -5.344 11.188 10.180 1.00 57.94 233 MET A CA 1
ATOM 1820 C C . MET A 1 233 ? -5.061 10.643 11.579 1.00 57.94 233 MET A C 1
ATOM 1822 O O . MET A 1 233 ? -6.043 10.217 12.227 1.00 57.94 233 MET A O 1
#

Foldseek 3Di:
DLVVVVVVVVVVVVCCCVVPVVVVVVVVVVVVVVVVVVVVVVVVVDDPDDDDDDDDDVCVVVVVVVVVVVVVVVVVVVVVPPDPDDPVVVVPDDPVVVVVVVVVVVVVVVPDDDDDDDDDDDDDPDPPPCCDPVLQVLCVVLVHGVVLLLDPVNDLVPDDPVSLLSVLLSLQCPQAPCVVVCVVPPDSVVSSVVSVVVQVVADPDPARHSSNVSVSSSVNSNVRVVVNVNVVD

Secondary structure (DSSP, 8-state):
-HHHHHHHHHHHHHHHIIIIIHHHHHHHHHHHHHHHHHHHHHHHS--S-------SSSHHHHHHHHHHHHHHHHHHHHHH------TTSTTS--HHHHHHHHHHHHHHHTTT--------------------HHHHHHHHHHT--HHHHTSTT--GGGS-HHHHHHHHHHHHHT-TTTHHHHHHH--HHHHHHHHHHHHHHS---SSSSHHHHHHHHHHHHHHHHHTTGGGT-